Protein AF-A0A9X2RJM1-F1 (afdb_monomer_lite)

Sequence (315 aa):
MADRSLRALGLDGAPAELPLTYPGRPVGEPALLTGGELLPLRPQAGPPGEWRVVTGMGGAEPVLDVFLDRMSAARVRSRHPVLAVGSNASPAQLHHKLTRSGPGATVPMAPVEVHGIGVGCSAHIGRHGYVAAAPYADPAARRTLVAGWLDDAQLAVVDETEFNYRRVWVPGGDFPMTLPSGHRLGGAHLYVSLHGVLADPGGGGPRAGGGDQRGLLSALLAASQALRALLGPGPEDWVTRARADEAVRAEGRAVFRREGWVLPEGLPPGEGGSGGRTGDRPGDQPGDRTGDRAGDQAGDQPGDRPHQALPTPRS

Foldseek 3Di:
DDDFACVSVVQQDQCLVVVQCWLGDADPFWWKLFPRGTWHWADDQDDQQQIFTRPVPPDGTDRNQVVCVVVVHDGLVQFAKEWDLINVRRLNNLQVLDVVQPPGSTKTKGWKWKAQKAKFFFLFQDLQLFGTIFIFGDRHDIDTIMIITHHPVSVVSVVVRLVQWFKDWDACVSMWIATPSRDTDRTHIYTHGPLAAFADPPDRDGHHHRDRRQVVLQVVLVVDPQLCVLQHNGSVSSSVNSNVDPVSRVVSSVVSVVVVGHDHRHGDDHPPDCPDDPDDDDDDDDDDDDDDDDDDDDDDDDDDDDDDDDDDDDD

Secondary structure (DSSP, 8-state):
----BTTTTT----TTT-GGGTT-PPPSS-EEEETTEEEEEE--SS-GGGSEE---SSSPPPBHHHHHHHTTPPPGGGSEEEEESSGGGSHHHHHHHHHHHSS---EEEEEEEEEEEEEEEEEEE-TTSSEEEEEEEEEEEEEEEEEEEE-HHHHHHHHHH-TTEEEEEEETTTS-EE-TTSPBPSEEEEEEETT-EEBPTTTSSBPBPSS-HHHHHHHHHHH-HHHHHHH-SSHHHHHHHHHH-HHHHHHHHHHHHHTT-EE---PPPPTT-------------------------------------------

pLDDT: mean 86.28, std 20.25, range [29.45, 98.75]

Structure (mmCIF, N/CA/C/O backbone):
data_AF-A0A9X2RJM1-F1
#
_entry.id   AF-A0A9X2RJM1-F1
#
loop_
_atom_site.group_PDB
_atom_site.id
_atom_site.type_symbol
_atom_site.label_atom_id
_atom_site.label_alt_id
_atom_site.label_comp_id
_atom_site.label_asym_id
_atom_site.label_entity_id
_atom_site.label_seq_id
_atom_site.pdbx_PDB_ins_code
_atom_site.Cartn_x
_atom_site.Cartn_y
_atom_site.Cartn_z
_atom_site.occupancy
_atom_site.B_iso_or_equiv
_atom_site.auth_seq_id
_atom_site.auth_comp_id
_atom_site.auth_asym_id
_atom_site.auth_atom_id
_atom_site.pdbx_PDB_model_num
ATOM 1 N N . MET A 1 1 ? 21.800 14.398 -17.904 1.00 63.31 1 MET A N 1
ATOM 2 C CA . MET A 1 1 ? 20.721 13.397 -17.743 1.00 63.31 1 MET A CA 1
ATOM 3 C C . MET A 1 1 ? 19.785 13.898 -16.659 1.00 63.31 1 MET A C 1
ATOM 5 O O . MET A 1 1 ? 20.267 14.580 -15.765 1.00 63.31 1 MET A O 1
ATOM 9 N N . ALA A 1 2 ? 18.477 13.656 -16.770 1.00 81.12 2 ALA A N 1
ATOM 10 C CA . ALA A 1 2 ? 17.544 14.039 -15.709 1.00 81.12 2 ALA A CA 1
ATOM 11 C C . ALA A 1 2 ? 17.870 13.240 -14.437 1.00 81.12 2 ALA A C 1
ATOM 13 O O . ALA A 1 2 ? 18.051 12.029 -14.535 1.00 81.12 2 ALA A O 1
ATOM 14 N N . ASP A 1 3 ? 17.961 13.909 -13.288 1.00 89.19 3 ASP A N 1
ATOM 15 C CA . ASP A 1 3 ? 18.139 13.259 -11.985 1.00 89.19 3 ASP A CA 1
ATOM 16 C C . ASP A 1 3 ? 16.911 12.383 -11.687 1.00 89.19 3 ASP A C 1
ATOM 18 O O . ASP A 1 3 ? 15.770 12.847 -11.764 1.00 89.19 3 ASP A O 1
ATOM 22 N N . ARG A 1 4 ? 17.145 11.091 -11.434 1.00 92.81 4 ARG A N 1
ATOM 23 C CA . ARG A 1 4 ? 16.102 10.082 -11.189 1.00 92.81 4 ARG A CA 1
ATOM 24 C C . ARG A 1 4 ? 16.043 9.633 -9.734 1.00 92.81 4 ARG A C 1
ATOM 26 O O . ARG A 1 4 ? 15.288 8.711 -9.426 1.00 92.81 4 ARG A O 1
ATOM 33 N N . SER A 1 5 ? 16.795 10.270 -8.843 1.00 94.81 5 SER A N 1
ATOM 34 C CA . SER A 1 5 ? 16.730 9.981 -7.414 1.00 94.81 5 SER A CA 1
ATOM 35 C C . SER A 1 5 ? 15.327 10.241 -6.859 1.00 94.81 5 SER A C 1
ATOM 37 O O . SER A 1 5 ? 14.630 11.171 -7.275 1.00 94.81 5 SER A O 1
ATOM 39 N N . LEU A 1 6 ? 14.906 9.446 -5.869 1.00 93.94 6 LEU A N 1
ATOM 40 C CA . LEU A 1 6 ? 13.618 9.656 -5.194 1.00 93.94 6 LEU A CA 1
ATOM 41 C C . LEU A 1 6 ? 13.493 11.079 -4.634 1.00 93.94 6 LEU A C 1
ATOM 43 O O . LEU A 1 6 ? 12.418 11.667 -4.703 1.00 93.94 6 LEU A O 1
ATOM 47 N N . ARG A 1 7 ? 14.600 11.659 -4.154 1.00 93.25 7 ARG A N 1
ATOM 48 C CA . ARG A 1 7 ? 14.654 13.047 -3.677 1.00 93.25 7 ARG A CA 1
ATOM 49 C C . ARG A 1 7 ? 14.334 14.045 -4.787 1.00 93.25 7 ARG A C 1
ATOM 51 O O . ARG A 1 7 ? 13.467 14.892 -4.594 1.00 93.25 7 ARG A O 1
ATOM 58 N N . ALA A 1 8 ? 14.996 13.951 -5.940 1.00 93.38 8 ALA A N 1
ATOM 59 C CA . ALA A 1 8 ? 14.760 14.868 -7.058 1.00 93.38 8 ALA A CA 1
ATOM 60 C C . ALA A 1 8 ? 13.326 14.780 -7.601 1.00 93.38 8 ALA A C 1
ATOM 62 O O . ALA A 1 8 ? 12.778 15.768 -8.085 1.00 93.38 8 ALA A O 1
ATOM 63 N N . LEU A 1 9 ? 12.698 13.610 -7.470 1.00 92.06 9 LEU A N 1
ATOM 64 C CA . LEU A 1 9 ? 11.310 13.370 -7.861 1.00 92.06 9 LEU A CA 1
ATOM 65 C C . LEU A 1 9 ? 10.286 13.758 -6.775 1.00 92.06 9 LEU A C 1
ATOM 67 O O . LEU A 1 9 ? 9.081 13.661 -7.012 1.00 92.06 9 LEU A O 1
ATOM 71 N N . GLY A 1 10 ? 10.726 14.190 -5.585 1.00 91.31 10 GLY A N 1
ATOM 72 C CA . GLY A 1 10 ? 9.840 14.497 -4.455 1.00 91.31 10 GLY A CA 1
ATOM 73 C C . GLY A 1 10 ? 9.091 13.267 -3.925 1.00 91.31 10 GLY A C 1
ATOM 74 O O . GLY A 1 10 ? 7.918 13.360 -3.546 1.00 91.31 10 GLY A O 1
ATOM 75 N N . LEU A 1 11 ? 9.754 12.110 -3.965 1.00 90.25 11 LEU A N 1
ATOM 76 C CA . LEU A 1 11 ? 9.268 10.787 -3.572 1.00 90.25 11 LEU A CA 1
ATOM 77 C C . LEU A 1 11 ? 10.108 10.172 -2.440 1.00 90.25 11 LEU A C 1
ATOM 79 O O . LEU A 1 11 ? 10.038 8.966 -2.250 1.00 90.25 11 LEU A O 1
ATOM 83 N N . ASP A 1 12 ? 10.911 10.953 -1.709 1.00 86.94 12 ASP A N 1
ATOM 84 C CA . ASP A 1 12 ? 11.823 10.481 -0.651 1.00 86.94 12 ASP A CA 1
ATOM 85 C C . ASP A 1 12 ? 11.180 10.362 0.744 1.00 86.94 12 ASP A C 1
ATOM 87 O O . ASP A 1 12 ? 11.767 9.771 1.646 1.00 86.94 12 ASP A O 1
ATOM 91 N N . GLY A 1 13 ? 9.959 10.869 0.935 1.00 85.94 13 GLY A N 1
ATOM 92 C CA . GLY A 1 13 ? 9.262 10.810 2.223 1.00 85.94 13 GLY A CA 1
ATOM 93 C C . GLY A 1 13 ? 8.653 9.438 2.528 1.00 85.94 13 GLY A C 1
ATOM 94 O O . GLY A 1 13 ? 7.566 9.123 2.039 1.00 85.94 13 GLY A O 1
ATOM 95 N N . ALA A 1 14 ? 9.296 8.646 3.391 1.00 85.38 14 ALA A N 1
ATOM 96 C CA . ALA A 1 14 ? 8.747 7.378 3.870 1.00 85.38 14 ALA A CA 1
ATOM 97 C C . ALA A 1 14 ? 7.693 7.597 4.985 1.00 85.38 14 ALA A C 1
ATOM 99 O O . ALA A 1 14 ? 7.993 8.232 6.000 1.00 85.38 14 ALA A O 1
ATOM 100 N N . PRO A 1 15 ? 6.481 7.015 4.892 1.00 84.38 15 PRO A N 1
ATOM 101 C CA . PRO A 1 15 ? 5.467 7.080 5.958 1.00 84.38 15 PRO A CA 1
ATOM 102 C C . PRO A 1 15 ? 5.934 6.542 7.319 1.00 84.38 15 PRO A C 1
ATOM 104 O O . PRO A 1 15 ? 5.446 6.957 8.372 1.00 84.38 15 PRO A O 1
ATOM 107 N N . ALA A 1 16 ? 6.894 5.613 7.317 1.00 84.81 16 ALA A N 1
ATOM 108 C CA . ALA A 1 16 ? 7.556 5.138 8.531 1.00 84.81 16 ALA A CA 1
ATOM 109 C C . ALA A 1 16 ? 8.327 6.245 9.280 1.00 84.81 16 ALA A C 1
ATOM 111 O O . ALA A 1 16 ? 8.540 6.136 10.486 1.00 84.81 16 ALA A O 1
ATOM 112 N N . GLU A 1 17 ? 8.705 7.329 8.607 1.00 85.62 17 GLU A N 1
ATOM 113 C CA . GLU A 1 17 ? 9.397 8.488 9.183 1.00 85.62 17 GLU A CA 1
ATOM 114 C C . GLU A 1 17 ? 8.435 9.663 9.386 1.00 85.62 17 GLU A C 1
ATOM 116 O O . GLU A 1 17 ? 8.507 10.345 10.407 1.00 85.62 17 GLU A O 1
ATOM 121 N N . LEU A 1 18 ? 7.464 9.821 8.478 1.00 87.88 18 LEU A N 1
ATOM 122 C CA . LEU A 1 18 ? 6.461 10.887 8.474 1.00 87.88 18 LEU A CA 1
ATOM 123 C C . LEU A 1 18 ? 5.030 10.301 8.533 1.00 87.88 18 LEU A C 1
ATOM 125 O O . LEU A 1 18 ? 4.342 10.244 7.521 1.00 87.88 18 LEU A O 1
ATOM 129 N N . PRO A 1 19 ? 4.518 9.868 9.700 1.00 90.62 19 PRO A N 1
ATOM 130 C CA . PRO A 1 19 ? 3.260 9.112 9.785 1.00 90.62 19 PRO A CA 1
ATOM 131 C C . PRO A 1 19 ? 2.036 9.795 9.191 1.00 90.62 19 PRO A C 1
ATOM 133 O O . PRO A 1 19 ? 1.152 9.132 8.661 1.00 90.62 19 PRO A O 1
ATOM 136 N N . LEU A 1 20 ? 1.977 11.120 9.296 1.00 93.62 20 LEU A N 1
ATOM 137 C CA . LEU A 1 20 ? 0.848 11.912 8.816 1.00 93.62 20 LEU A CA 1
ATOM 138 C C . LEU A 1 20 ? 0.864 12.099 7.295 1.00 93.62 20 LEU A C 1
ATOM 140 O O . LEU A 1 20 ? -0.095 12.635 6.754 1.00 93.62 20 LEU A O 1
ATOM 144 N N . THR A 1 21 ? 1.917 11.644 6.606 1.00 90.38 21 THR A N 1
ATOM 145 C CA . THR A 1 21 ? 1.949 11.552 5.141 1.00 90.38 21 THR A CA 1
ATOM 146 C C . THR A 1 21 ? 1.547 10.170 4.632 1.00 90.38 21 THR A C 1
ATOM 148 O O . THR A 1 21 ? 1.556 9.967 3.420 1.00 90.38 21 THR A O 1
ATOM 151 N N . TYR A 1 22 ? 1.190 9.222 5.514 1.00 93.12 22 TYR A N 1
ATOM 152 C CA . TYR A 1 22 ? 0.653 7.919 5.114 1.00 93.12 22 TYR A CA 1
ATOM 153 C C . TYR A 1 22 ? -0.517 8.087 4.120 1.00 93.12 22 TYR A C 1
ATOM 155 O O . TYR A 1 22 ? -1.347 8.967 4.339 1.00 93.12 22 TYR A O 1
ATOM 163 N N . PRO A 1 23 ? -0.609 7.262 3.053 1.00 92.62 23 PRO A N 1
ATOM 164 C CA . PRO A 1 23 ? 0.239 6.106 2.716 1.00 92.62 23 PRO A CA 1
ATOM 165 C C . PRO A 1 23 ? 1.563 6.453 2.016 1.00 92.62 23 PRO A C 1
ATOM 167 O O . PRO A 1 23 ? 2.309 5.553 1.647 1.00 92.62 23 PRO A O 1
ATOM 170 N N . GLY A 1 24 ? 1.901 7.728 1.856 1.00 91.25 24 GLY A N 1
ATOM 171 C CA . GLY A 1 24 ? 3.014 8.180 1.024 1.00 91.25 24 GLY A CA 1
ATOM 172 C C . GLY A 1 24 ? 2.599 8.294 -0.440 1.00 91.25 24 GLY A C 1
ATOM 173 O O . GLY A 1 24 ? 1.495 7.914 -0.829 1.00 91.25 24 GLY A O 1
ATOM 174 N N . ARG A 1 25 ? 3.482 8.852 -1.272 1.00 92.94 25 ARG A N 1
ATOM 175 C CA . ARG A 1 25 ? 3.200 9.020 -2.703 1.00 92.94 25 ARG A CA 1
ATOM 176 C C . ARG A 1 25 ? 3.409 7.692 -3.437 1.00 92.94 25 ARG A C 1
ATOM 178 O O . ARG A 1 25 ? 4.526 7.171 -3.356 1.00 92.94 25 ARG A O 1
ATOM 185 N N . PRO A 1 26 ? 2.387 7.143 -4.121 1.00 94.88 26 PRO A N 1
ATOM 186 C CA . PRO A 1 26 ? 2.543 5.944 -4.932 1.00 94.88 26 PRO A CA 1
ATOM 187 C C . PRO A 1 26 ? 3.292 6.248 -6.235 1.00 94.88 26 PRO A C 1
ATOM 189 O O . PRO A 1 26 ? 3.390 7.408 -6.646 1.00 94.88 26 PRO A O 1
ATOM 192 N N . VAL A 1 27 ? 3.781 5.212 -6.924 1.00 96.25 27 VAL A N 1
ATOM 193 C CA . VAL A 1 27 ? 4.144 5.371 -8.343 1.00 96.25 27 VAL A CA 1
ATOM 194 C C . VAL A 1 27 ? 2.875 5.625 -9.164 1.00 96.25 27 VAL A C 1
ATOM 196 O O . VAL A 1 27 ? 1.888 4.907 -9.021 1.00 96.25 27 VAL A O 1
ATOM 199 N N . GLY A 1 28 ? 2.886 6.669 -9.996 1.00 95.81 28 GLY A N 1
ATOM 200 C CA . GLY A 1 28 ? 1.769 6.990 -10.899 1.00 95.81 28 GLY A CA 1
ATOM 201 C C . GLY A 1 28 ? 1.892 6.341 -12.278 1.00 95.81 28 GLY A C 1
ATOM 202 O O . GLY A 1 28 ? 0.908 6.214 -12.989 1.00 95.81 28 GLY A O 1
ATOM 203 N N . GLU A 1 29 ? 3.099 5.906 -12.630 1.00 97.38 29 GLU A N 1
ATOM 204 C CA . GLU A 1 29 ? 3.443 5.308 -13.915 1.00 97.38 29 GLU A CA 1
ATOM 205 C C . GLU A 1 29 ? 4.313 4.067 -13.677 1.00 97.38 29 GLU A C 1
ATOM 207 O O . GLU A 1 29 ? 4.965 3.970 -12.628 1.00 97.38 29 GLU A O 1
ATOM 212 N N . PRO A 1 30 ? 4.364 3.123 -14.631 1.00 98.56 30 PRO A N 1
ATOM 213 C CA . PRO A 1 30 ? 5.297 2.007 -14.590 1.00 98.56 30 PRO A CA 1
ATOM 214 C C . PRO A 1 30 ? 6.738 2.467 -14.369 1.00 98.56 30 PRO A C 1
ATOM 216 O O . PRO A 1 30 ? 7.258 3.324 -15.088 1.00 98.56 30 PRO A O 1
ATOM 219 N N . ALA A 1 31 ? 7.404 1.878 -13.382 1.00 98.19 31 ALA A N 1
ATOM 220 C CA . ALA A 1 31 ? 8.749 2.266 -13.001 1.00 98.19 31 ALA A CA 1
ATOM 221 C C . ALA A 1 31 ? 9.530 1.121 -12.350 1.00 98.19 31 ALA A C 1
ATOM 223 O O . ALA A 1 31 ? 8.967 0.193 -11.781 1.00 98.19 31 ALA A O 1
ATOM 224 N N . LEU A 1 32 ? 10.852 1.203 -12.416 1.00 98.25 32 LEU A N 1
ATOM 225 C CA . LEU A 1 32 ? 11.782 0.351 -11.695 1.00 98.25 32 LEU A CA 1
ATOM 226 C C . LEU A 1 32 ? 12.398 1.174 -10.566 1.00 98.25 32 LEU A C 1
ATOM 228 O O . LEU A 1 32 ? 13.170 2.099 -10.824 1.00 98.25 32 LEU A O 1
ATOM 232 N N . LEU A 1 33 ? 12.068 0.827 -9.323 1.00 97.75 33 LEU A N 1
ATOM 233 C CA . LEU A 1 33 ? 12.836 1.264 -8.163 1.00 97.75 33 LEU A CA 1
ATOM 234 C C . LEU A 1 33 ? 14.172 0.520 -8.198 1.00 97.75 33 LEU A C 1
ATOM 236 O O . LEU A 1 33 ? 14.164 -0.705 -8.277 1.00 97.75 33 LEU A O 1
ATOM 240 N N . THR A 1 34 ? 15.297 1.230 -8.180 1.00 94.44 34 THR A N 1
ATOM 241 C CA . THR A 1 34 ? 16.645 0.640 -8.113 1.00 94.44 34 THR A CA 1
ATOM 242 C C . THR A 1 34 ? 17.600 1.606 -7.425 1.00 94.44 34 THR A C 1
ATOM 244 O O . THR A 1 34 ? 17.640 2.779 -7.772 1.00 94.44 34 THR A O 1
ATOM 247 N N . GLY A 1 35 ? 18.332 1.161 -6.401 1.00 85.50 35 GLY A N 1
ATOM 248 C CA . GLY A 1 35 ? 19.390 1.973 -5.775 1.00 85.50 35 GLY A CA 1
ATOM 249 C C . GLY A 1 35 ? 18.962 3.338 -5.199 1.00 85.50 35 GLY A C 1
ATOM 250 O O . GLY A 1 35 ? 19.813 4.198 -5.010 1.00 85.50 35 GLY A O 1
ATOM 251 N N . GLY A 1 36 ? 17.671 3.558 -4.919 1.00 90.69 36 GLY A N 1
ATOM 252 C CA . GLY A 1 36 ? 17.148 4.869 -4.486 1.00 90.69 36 GLY A CA 1
ATOM 253 C C . GLY A 1 36 ? 16.783 5.814 -5.638 1.00 90.69 36 GLY A C 1
ATOM 254 O O . GLY A 1 36 ? 16.462 6.982 -5.412 1.00 90.69 36 GLY A O 1
ATOM 255 N N . GLU A 1 37 ? 16.792 5.302 -6.864 1.00 94.94 37 GLU A N 1
ATOM 256 C CA . GLU A 1 37 ? 16.300 5.949 -8.073 1.00 94.94 37 GLU A CA 1
ATOM 257 C C . GLU A 1 37 ? 15.016 5.280 -8.570 1.00 94.94 37 GLU A C 1
ATOM 259 O O . GLU A 1 37 ? 14.726 4.120 -8.259 1.00 94.94 37 GLU A O 1
ATOM 264 N N . LEU A 1 38 ? 14.250 6.020 -9.369 1.00 96.56 38 LEU A N 1
ATOM 265 C CA . LEU A 1 38 ? 13.046 5.533 -10.026 1.00 96.56 38 LEU A CA 1
ATOM 266 C C . LEU A 1 38 ? 13.178 5.718 -11.543 1.00 96.56 38 LEU A C 1
ATOM 268 O O . LEU A 1 38 ? 13.026 6.821 -12.077 1.00 96.56 38 LEU A O 1
ATOM 272 N N . LEU A 1 39 ? 13.478 4.625 -12.242 1.00 96.75 39 LEU A N 1
ATOM 273 C CA . LEU A 1 39 ? 13.625 4.614 -13.697 1.00 96.75 39 LEU A CA 1
ATOM 274 C C . LEU A 1 39 ? 12.265 4.337 -14.353 1.00 96.75 39 LEU A C 1
ATOM 276 O O . LEU A 1 39 ? 11.640 3.336 -14.007 1.00 96.75 39 LEU A O 1
ATOM 280 N N . PRO A 1 40 ? 11.788 5.155 -15.308 1.00 97.25 40 PRO A N 1
ATOM 281 C CA . PRO A 1 40 ? 10.528 4.869 -15.986 1.00 97.25 40 PRO A CA 1
ATOM 282 C C . PRO A 1 40 ? 10.596 3.553 -16.766 1.00 97.25 40 PRO A C 1
ATOM 284 O O . PRO A 1 40 ? 11.604 3.244 -17.409 1.00 97.25 40 PRO A O 1
ATOM 287 N N . LEU A 1 41 ? 9.499 2.803 -16.748 1.00 98.12 41 LEU A N 1
ATOM 288 C CA . LEU A 1 41 ? 9.285 1.653 -17.615 1.00 98.12 41 LEU A CA 1
ATOM 289 C C . LEU A 1 41 ? 8.295 2.048 -18.706 1.00 98.12 41 LEU A C 1
ATOM 291 O O . LEU A 1 41 ? 7.257 2.637 -18.425 1.00 98.12 41 LEU A O 1
ATOM 295 N N . ARG A 1 42 ? 8.591 1.712 -19.961 1.00 97.31 42 ARG A N 1
ATOM 296 C CA . ARG A 1 42 ? 7.634 1.855 -21.060 1.00 97.31 42 ARG A CA 1
ATOM 297 C C . ARG A 1 42 ? 6.968 0.503 -21.310 1.00 97.31 42 ARG A C 1
ATOM 299 O O . ARG A 1 42 ? 7.663 -0.415 -21.766 1.00 97.31 42 ARG A O 1
ATOM 306 N N . PRO A 1 43 ? 5.655 0.368 -21.043 1.00 97.06 43 PRO A N 1
ATOM 307 C CA . PRO A 1 43 ? 4.925 -0.856 -21.323 1.00 97.06 43 PRO A CA 1
ATOM 308 C C . PRO A 1 43 ? 5.068 -1.289 -22.778 1.00 97.06 43 PRO A C 1
ATOM 310 O O . PRO A 1 43 ? 5.115 -0.465 -23.691 1.00 97.06 43 PRO A O 1
ATOM 313 N N . GLN A 1 44 ? 5.139 -2.597 -22.977 1.00 95.06 44 GLN A N 1
ATOM 314 C CA . GLN A 1 44 ? 5.039 -3.274 -24.267 1.00 95.06 44 GLN A CA 1
ATOM 315 C C . GLN A 1 44 ? 3.934 -4.323 -24.154 1.00 95.06 44 GLN A C 1
ATOM 317 O O . GLN A 1 44 ? 3.566 -4.695 -23.037 1.00 95.06 44 GLN A O 1
ATOM 322 N N . ALA A 1 45 ? 3.399 -4.789 -25.283 1.00 92.62 45 ALA A N 1
ATOM 323 C CA . ALA A 1 45 ? 2.451 -5.898 -25.270 1.00 92.62 45 ALA A CA 1
ATOM 324 C C . ALA A 1 45 ? 3.080 -7.086 -24.522 1.00 92.62 45 ALA A C 1
ATOM 326 O O . ALA A 1 45 ? 4.175 -7.504 -24.879 1.00 92.62 45 ALA A O 1
ATOM 327 N N . GLY A 1 46 ? 2.414 -7.577 -23.473 1.00 93.06 46 GLY A N 1
ATOM 328 C CA . GLY A 1 46 ? 2.938 -8.653 -22.627 1.00 93.06 46 GLY A CA 1
ATOM 329 C C . GLY A 1 46 ? 3.264 -8.248 -21.178 1.00 93.06 46 GLY A C 1
ATOM 330 O O . GLY A 1 46 ? 2.852 -7.170 -20.712 1.00 93.06 46 GLY A O 1
ATOM 331 N N . PRO A 1 47 ? 3.938 -9.151 -20.437 1.00 96.00 47 PRO A N 1
ATOM 332 C CA . PRO A 1 47 ? 4.256 -8.991 -19.020 1.00 96.00 47 PRO A CA 1
ATOM 333 C C . PRO A 1 47 ? 5.386 -7.971 -18.780 1.00 96.00 47 PRO A C 1
ATOM 335 O O . PRO A 1 47 ? 6.134 -7.642 -19.703 1.00 96.00 47 PRO A O 1
ATOM 338 N N . PRO A 1 48 ? 5.585 -7.503 -17.529 1.00 97.62 48 PRO A N 1
ATOM 339 C CA . PRO A 1 48 ? 6.551 -6.441 -17.238 1.00 97.62 48 PRO A CA 1
ATOM 340 C C . PRO A 1 48 ? 7.996 -6.759 -17.622 1.00 97.62 48 PRO A C 1
ATOM 342 O O . PRO A 1 48 ? 8.741 -5.849 -17.971 1.00 97.62 48 PRO A O 1
ATOM 345 N N . GLY A 1 49 ? 8.397 -8.035 -17.610 1.00 97.81 49 GLY A N 1
ATOM 346 C CA . GLY A 1 49 ? 9.752 -8.451 -17.997 1.00 97.81 49 GLY A CA 1
ATOM 347 C C . GLY A 1 49 ? 10.130 -8.071 -19.434 1.00 97.81 49 GLY A C 1
ATOM 348 O O . GLY A 1 49 ? 11.314 -7.915 -19.726 1.00 97.81 49 GLY A O 1
ATOM 349 N N . GLU A 1 50 ? 9.140 -7.861 -20.307 1.00 97.62 50 GLU A N 1
ATOM 350 C CA . GLU A 1 50 ? 9.310 -7.487 -21.718 1.00 97.62 50 GLU A CA 1
ATOM 351 C C . GLU A 1 50 ? 9.275 -5.966 -21.955 1.00 97.62 50 GLU A C 1
ATOM 353 O O . GLU A 1 50 ? 9.522 -5.488 -23.066 1.00 97.62 50 GLU A O 1
ATOM 358 N N . TRP A 1 51 ? 8.984 -5.177 -20.918 1.00 98.25 51 TRP A N 1
ATOM 359 C CA . TRP A 1 51 ? 8.911 -3.719 -21.010 1.00 98.25 51 TRP A CA 1
ATOM 360 C C . TRP A 1 51 ? 10.294 -3.087 -21.176 1.00 98.25 51 TRP A C 1
ATOM 362 O O . TRP A 1 51 ? 11.323 -3.733 -20.981 1.00 98.25 51 TRP A O 1
ATOM 372 N N . ARG A 1 52 ? 10.335 -1.806 -21.553 1.00 97.88 52 ARG A N 1
ATOM 373 C CA . ARG A 1 52 ? 11.591 -1.078 -21.801 1.00 97.88 52 ARG A CA 1
ATOM 374 C C . ARG A 1 52 ? 11.974 -0.205 -20.618 1.00 97.88 52 ARG A C 1
ATOM 376 O O . ARG A 1 52 ? 11.136 0.536 -20.117 1.00 97.88 52 ARG A O 1
ATOM 383 N N . VAL A 1 53 ? 13.240 -0.249 -20.207 1.00 97.38 53 VAL A N 1
ATOM 384 C CA . VAL A 1 53 ? 13.781 0.642 -19.170 1.00 97.38 53 VAL A CA 1
ATOM 385 C C . VAL A 1 53 ? 14.259 1.938 -19.815 1.00 97.38 53 VAL A C 1
ATOM 387 O O . VAL A 1 53 ? 15.171 1.931 -20.644 1.00 97.38 53 VAL A O 1
ATOM 390 N N . VAL A 1 54 ? 13.671 3.065 -19.420 1.00 94.81 54 VAL A N 1
ATOM 391 C CA . VAL A 1 54 ? 14.029 4.391 -19.936 1.00 94.81 54 VAL A CA 1
ATOM 392 C C . VAL A 1 54 ? 15.262 4.908 -19.190 1.00 94.81 54 VAL A C 1
ATOM 394 O O . VAL A 1 54 ? 15.155 5.568 -18.159 1.00 94.81 54 VAL A O 1
ATOM 397 N N . THR A 1 55 ? 16.456 4.612 -19.710 1.00 88.19 55 THR A N 1
ATOM 398 C CA . THR A 1 55 ? 17.738 4.988 -19.075 1.00 88.19 55 THR A CA 1
ATOM 399 C C . THR A 1 55 ? 18.160 6.433 -19.349 1.00 88.19 55 THR A C 1
ATOM 401 O O . THR A 1 55 ? 19.012 6.972 -18.650 1.00 88.19 55 THR A O 1
ATOM 404 N N . GLY A 1 56 ? 17.607 7.071 -20.387 1.00 80.75 56 GLY A N 1
ATOM 405 C CA . GLY A 1 56 ? 18.004 8.420 -20.811 1.00 80.75 56 GLY A CA 1
ATOM 406 C C . GLY A 1 56 ? 19.424 8.518 -21.392 1.00 80.75 56 GLY A C 1
ATOM 407 O O . GLY A 1 56 ? 19.901 9.623 -21.643 1.00 80.75 56 GLY A O 1
ATOM 408 N N . MET A 1 57 ? 20.090 7.383 -21.628 1.00 73.50 57 MET A N 1
ATOM 409 C CA . MET A 1 57 ? 21.471 7.299 -22.111 1.00 73.50 57 MET A CA 1
ATOM 410 C C . MET A 1 57 ? 21.528 7.059 -23.626 1.00 73.50 57 MET A C 1
ATOM 412 O O . MET A 1 57 ? 21.997 6.011 -24.045 1.00 73.50 57 MET A O 1
ATOM 416 N N . GLY A 1 58 ? 21.007 7.986 -24.442 1.00 68.00 58 GLY A N 1
ATOM 417 C CA . GLY A 1 58 ? 21.312 8.147 -25.885 1.00 68.00 58 GLY A CA 1
ATOM 418 C C . GLY A 1 58 ? 21.282 6.922 -26.825 1.00 68.00 58 GLY A C 1
ATOM 419 O O . GLY A 1 58 ? 21.756 7.029 -27.952 1.00 68.00 58 GLY A O 1
ATOM 420 N N . GLY A 1 59 ? 20.758 5.776 -26.395 1.00 78.00 59 GLY A N 1
ATOM 421 C CA . GLY A 1 59 ? 20.825 4.488 -27.082 1.00 78.00 59 GLY A CA 1
ATOM 422 C C . GLY A 1 59 ? 19.557 3.665 -26.866 1.00 78.00 59 GLY A C 1
ATOM 423 O O . GLY A 1 59 ? 18.591 4.135 -26.266 1.00 78.00 59 GLY A O 1
ATOM 424 N N . ALA A 1 60 ? 19.547 2.432 -27.378 1.00 86.69 60 ALA A N 1
ATOM 425 C CA . ALA A 1 60 ? 18.371 1.573 -27.302 1.00 86.69 60 ALA A CA 1
ATOM 426 C C . ALA A 1 60 ? 18.017 1.234 -25.844 1.00 86.69 60 ALA A C 1
ATOM 428 O O . ALA A 1 60 ? 18.839 0.695 -25.099 1.00 86.69 60 ALA A O 1
ATOM 429 N N . GLU A 1 61 ? 16.773 1.517 -25.459 1.00 92.75 61 GLU A N 1
ATOM 430 C CA . GLU A 1 61 ? 16.244 1.170 -24.142 1.00 92.75 61 GLU A CA 1
ATOM 431 C C . GLU A 1 61 ? 16.235 -0.364 -23.977 1.00 92.75 61 GLU A C 1
ATOM 433 O O . GLU A 1 61 ? 15.621 -1.083 -24.786 1.00 92.75 61 GLU A O 1
ATOM 438 N N . PRO A 1 62 ? 16.937 -0.909 -22.967 1.00 96.00 62 PRO A N 1
ATOM 439 C CA . PRO A 1 62 ? 16.998 -2.345 -22.766 1.00 96.00 62 PRO A CA 1
ATOM 440 C C . PRO A 1 62 ? 15.636 -2.885 -22.326 1.00 96.00 62 PRO A C 1
ATOM 442 O O . PRO A 1 62 ? 14.852 -2.199 -21.670 1.00 96.00 62 PRO A O 1
ATOM 445 N N . VAL A 1 63 ? 15.374 -4.141 -22.681 1.00 97.44 63 VAL A N 1
ATOM 446 C CA . VAL A 1 63 ? 14.269 -4.915 -22.103 1.00 97.44 63 VAL A CA 1
ATOM 447 C C . VAL A 1 63 ? 14.520 -5.084 -20.601 1.00 97.44 63 VAL A C 1
ATOM 449 O O . VAL A 1 63 ? 15.669 -5.287 -20.203 1.00 97.44 63 VAL A O 1
ATOM 452 N N . LEU A 1 64 ? 13.475 -5.012 -19.775 1.00 98.31 64 LEU A N 1
ATOM 453 C CA . LEU A 1 64 ? 13.587 -5.046 -18.318 1.00 98.31 64 LEU A CA 1
ATOM 454 C C . LEU A 1 64 ? 14.325 -6.292 -17.825 1.00 98.31 64 LEU A C 1
ATOM 456 O O . LEU A 1 64 ? 15.274 -6.148 -17.064 1.00 98.31 64 LEU A O 1
ATOM 460 N N . ASP A 1 65 ? 13.980 -7.489 -18.298 1.00 98.31 65 ASP A N 1
ATOM 461 C CA . ASP A 1 65 ? 14.681 -8.712 -17.881 1.00 98.31 65 ASP A CA 1
ATOM 462 C C . ASP A 1 65 ? 16.173 -8.701 -18.270 1.00 98.31 65 ASP A C 1
ATOM 464 O O . ASP A 1 65 ? 17.012 -9.153 -17.497 1.00 98.31 65 ASP A O 1
ATOM 468 N N . VAL A 1 66 ? 16.533 -8.109 -19.417 1.00 97.56 66 VAL A N 1
ATOM 469 C CA . VAL A 1 66 ? 17.943 -7.936 -19.823 1.00 97.56 66 VAL A CA 1
ATOM 470 C C . VAL A 1 66 ? 18.655 -6.922 -18.924 1.00 97.56 66 VAL A C 1
ATOM 472 O O . VAL A 1 66 ? 19.839 -7.070 -18.628 1.00 97.56 66 VAL A O 1
ATOM 475 N N . PHE A 1 67 ? 17.954 -5.872 -18.499 1.00 96.88 67 PHE A N 1
ATOM 476 C CA . PHE A 1 67 ? 18.486 -4.889 -17.560 1.00 96.88 67 PHE A CA 1
ATOM 477 C C . PHE A 1 67 ? 18.686 -5.499 -16.164 1.00 96.88 67 PHE A C 1
ATOM 479 O O . PHE A 1 67 ? 19.737 -5.294 -15.563 1.00 96.88 67 PHE A O 1
ATOM 486 N N . LEU A 1 68 ? 17.728 -6.297 -15.682 1.00 97.31 68 LEU A N 1
ATOM 487 C CA . LEU A 1 68 ? 17.813 -7.019 -14.409 1.00 97.31 68 LEU A CA 1
ATOM 488 C C . LEU A 1 68 ? 18.976 -8.020 -14.405 1.00 97.31 68 LEU A C 1
ATOM 490 O O . LEU A 1 68 ? 19.751 -8.018 -13.452 1.00 97.31 68 LEU A O 1
ATOM 494 N N . ASP A 1 69 ? 19.174 -8.778 -15.490 1.00 97.31 69 ASP A N 1
ATOM 495 C CA . ASP A 1 69 ? 20.314 -9.698 -15.628 1.00 97.31 69 ASP A CA 1
ATOM 496 C C . ASP A 1 69 ? 21.663 -8.976 -15.478 1.00 97.31 69 ASP A C 1
ATOM 498 O O . ASP A 1 69 ? 22.560 -9.460 -14.792 1.00 97.31 69 ASP A O 1
ATOM 502 N N . ARG A 1 70 ? 21.811 -7.791 -16.087 1.00 95.25 70 ARG A N 1
ATOM 503 C CA . ARG A 1 70 ? 23.041 -6.979 -15.990 1.00 95.25 70 ARG A CA 1
ATOM 504 C C . ARG A 1 70 ? 23.299 -6.452 -14.581 1.00 95.25 70 ARG A C 1
ATOM 506 O O . ARG A 1 70 ? 24.447 -6.183 -14.243 1.00 95.25 70 ARG A O 1
ATOM 513 N N . MET A 1 71 ? 22.246 -6.287 -13.786 1.00 93.62 71 MET A N 1
ATOM 514 C CA . MET A 1 71 ? 22.334 -5.918 -12.372 1.00 93.62 71 MET A CA 1
ATOM 515 C C . MET A 1 71 ? 22.454 -7.138 -11.449 1.00 93.62 71 MET A C 1
ATOM 517 O O . MET A 1 71 ? 22.429 -6.968 -10.232 1.00 93.62 71 MET A O 1
ATOM 521 N N . SER A 1 72 ? 22.535 -8.356 -11.998 1.00 94.62 72 SER A N 1
ATOM 522 C CA . SER A 1 72 ? 22.473 -9.608 -11.234 1.00 94.62 72 SER A CA 1
ATOM 523 C C . SER A 1 72 ? 21.225 -9.706 -10.343 1.00 94.62 72 SER A C 1
ATOM 525 O O . SER A 1 72 ? 21.264 -10.296 -9.265 1.00 94.62 72 SER A O 1
ATOM 527 N N . ALA A 1 73 ? 20.111 -9.113 -10.781 1.00 95.50 73 ALA A N 1
ATOM 528 C CA . ALA A 1 73 ? 18.831 -9.139 -10.086 1.00 95.50 73 ALA A CA 1
ATOM 529 C C . ALA A 1 73 ? 17.905 -10.202 -10.694 1.00 95.50 73 ALA A C 1
ATOM 531 O O . ALA A 1 73 ? 17.933 -10.455 -11.898 1.00 95.50 73 ALA A O 1
ATOM 532 N N . ALA A 1 74 ? 17.029 -10.794 -9.874 1.00 96.94 74 ALA A N 1
ATOM 533 C CA . ALA A 1 74 ? 16.041 -11.755 -10.361 1.00 96.94 74 ALA A CA 1
ATOM 534 C C . ALA A 1 74 ? 15.139 -11.129 -11.441 1.00 96.94 74 ALA A C 1
ATOM 536 O O . ALA A 1 74 ? 14.662 -10.002 -11.277 1.00 96.94 74 ALA A O 1
ATOM 537 N N . ARG A 1 75 ? 14.878 -11.875 -12.519 1.00 98.00 75 ARG A N 1
ATOM 538 C CA . ARG A 1 75 ? 13.943 -11.499 -13.594 1.00 98.00 75 ARG A CA 1
ATOM 539 C C . ARG A 1 75 ? 12.497 -11.448 -13.102 1.00 98.00 75 ARG A C 1
ATOM 541 O O . ARG A 1 75 ? 12.158 -12.091 -12.111 1.00 98.00 75 ARG A O 1
ATOM 548 N N . VAL A 1 76 ? 11.615 -10.767 -13.836 1.00 97.94 76 VAL A N 1
ATOM 549 C CA . VAL A 1 76 ? 10.207 -10.573 -13.426 1.00 97.94 76 VAL A CA 1
ATOM 550 C C . VAL A 1 76 ? 9.461 -11.890 -13.211 1.00 97.94 76 VAL A C 1
ATOM 552 O O . VAL A 1 76 ? 8.710 -12.008 -12.250 1.00 97.94 76 VAL A O 1
ATOM 555 N N . ARG A 1 77 ? 9.694 -12.909 -14.048 1.00 96.50 77 ARG A N 1
ATOM 556 C CA . ARG A 1 77 ? 9.032 -14.225 -13.907 1.00 96.50 77 ARG A CA 1
ATOM 557 C C . ARG A 1 77 ? 9.410 -15.002 -12.640 1.00 96.50 77 ARG A C 1
ATOM 559 O O . ARG A 1 77 ? 8.746 -15.974 -12.312 1.00 96.50 77 ARG A O 1
ATOM 566 N N . SER A 1 78 ? 10.504 -14.617 -11.987 1.00 97.69 78 SER A N 1
ATOM 567 C CA . SER A 1 78 ? 11.002 -15.219 -10.745 1.00 97.69 78 SER A CA 1
ATOM 568 C C . SER A 1 78 ? 10.670 -14.346 -9.532 1.00 97.69 78 SER A C 1
ATOM 570 O O . SER A 1 78 ? 11.295 -14.477 -8.486 1.00 97.69 78 SER A O 1
ATOM 572 N N . ARG A 1 79 ? 9.732 -13.410 -9.701 1.00 98.44 79 ARG A N 1
ATOM 573 C CA . ARG A 1 79 ? 9.256 -12.485 -8.678 1.00 98.44 79 ARG A CA 1
ATOM 574 C C . ARG A 1 79 ? 7.763 -12.676 -8.471 1.00 98.44 79 ARG A C 1
ATOM 576 O O . ARG A 1 79 ? 7.030 -13.078 -9.375 1.00 98.44 79 ARG A O 1
ATOM 583 N N . HIS A 1 80 ? 7.315 -12.291 -7.293 1.00 98.38 80 HIS A N 1
ATOM 584 C CA . HIS A 1 80 ? 5.936 -12.373 -6.858 1.00 98.38 80 HIS A CA 1
ATOM 585 C C . HIS A 1 80 ? 5.250 -11.019 -7.050 1.00 98.38 80 HIS A C 1
ATOM 587 O O . HIS A 1 80 ? 5.734 -10.020 -6.507 1.00 98.38 80 HIS A O 1
ATOM 593 N N . PRO A 1 81 ? 4.143 -10.939 -7.809 1.00 98.50 81 PRO A N 1
ATOM 594 C CA . PRO A 1 81 ? 3.342 -9.724 -7.873 1.00 98.50 81 PRO A CA 1
ATOM 595 C C . PRO A 1 81 ? 2.644 -9.493 -6.530 1.00 98.50 81 PRO A C 1
ATOM 597 O O . PRO A 1 81 ? 1.961 -10.380 -6.023 1.00 98.50 81 PRO A O 1
ATOM 600 N N . VAL A 1 82 ? 2.783 -8.296 -5.967 1.00 98.69 82 VAL A N 1
ATOM 601 C CA . VAL A 1 82 ? 2.162 -7.889 -4.702 1.00 98.69 82 VAL A CA 1
ATOM 602 C C . VAL A 1 82 ? 1.381 -6.599 -4.914 1.00 98.69 82 VAL A C 1
ATOM 604 O O . VAL A 1 82 ? 1.970 -5.565 -5.227 1.00 98.69 82 VAL A O 1
ATOM 607 N N . LEU A 1 83 ? 0.062 -6.644 -4.725 1.00 98.50 83 LEU A N 1
ATOM 608 C CA . LEU A 1 83 ? -0.803 -5.469 -4.741 1.00 98.50 83 LEU A CA 1
ATOM 609 C C . LEU A 1 83 ? -0.683 -4.689 -3.431 1.00 98.50 83 LEU A C 1
ATOM 611 O O . LEU A 1 83 ? -0.803 -5.236 -2.333 1.00 98.50 83 LEU A O 1
ATOM 615 N N . ALA A 1 84 ? -0.509 -3.380 -3.558 1.00 97.75 84 ALA A N 1
ATOM 616 C CA . ALA A 1 84 ? -0.431 -2.453 -2.448 1.00 97.75 84 ALA A CA 1
ATOM 617 C C . ALA A 1 84 ? -1.666 -1.547 -2.402 1.00 97.75 84 ALA A C 1
ATOM 619 O O . ALA A 1 84 ? -1.937 -0.784 -3.327 1.00 97.75 84 ALA A O 1
ATOM 620 N N . VAL A 1 85 ? -2.374 -1.587 -1.271 1.00 96.19 85 VAL A N 1
ATOM 621 C CA . VAL A 1 85 ? -3.471 -0.654 -0.943 1.00 96.19 85 VAL A CA 1
ATOM 622 C C . VAL A 1 85 ? -3.035 0.484 -0.016 1.00 96.19 85 VAL A C 1
ATOM 624 O O . VAL A 1 85 ? -3.827 1.356 0.326 1.00 96.19 85 VAL A O 1
ATOM 627 N N . GLY A 1 86 ? -1.775 0.458 0.418 1.00 94.88 86 GLY A N 1
ATOM 628 C CA . GLY A 1 86 ? -1.195 1.382 1.383 1.00 94.88 86 GLY A CA 1
ATOM 629 C C . GLY A 1 86 ? 0.262 1.686 1.057 1.00 94.88 86 GLY A C 1
ATOM 630 O O . GLY A 1 86 ? 0.642 1.793 -0.106 1.00 94.88 86 GLY A O 1
ATOM 631 N N . SER A 1 87 ? 1.105 1.799 2.082 1.00 94.69 87 SER A N 1
ATOM 632 C CA . SER A 1 87 ? 2.446 2.370 1.932 1.00 94.69 87 SER A CA 1
ATOM 633 C C . SER A 1 87 ? 3.419 1.584 1.052 1.00 94.69 87 SER A C 1
ATOM 635 O O . SER A 1 87 ? 4.347 2.185 0.525 1.00 94.69 87 SER A O 1
ATOM 637 N N . ASN A 1 88 ? 3.183 0.296 0.788 1.00 95.81 88 ASN A N 1
ATOM 638 C CA . ASN A 1 88 ? 3.979 -0.473 -0.181 1.00 95.81 88 ASN A CA 1
ATOM 639 C C . ASN A 1 88 ? 3.810 0.018 -1.634 1.00 95.81 88 ASN A C 1
ATOM 641 O O . ASN A 1 88 ? 4.610 -0.340 -2.491 1.00 95.81 88 ASN A O 1
ATOM 645 N N . ALA A 1 89 ? 2.817 0.870 -1.918 1.00 96.50 89 ALA A N 1
ATOM 646 C CA . ALA A 1 89 ? 2.693 1.547 -3.207 1.00 96.50 89 ALA A CA 1
ATOM 647 C C . ALA A 1 89 ? 3.758 2.645 -3.385 1.00 96.50 89 ALA A C 1
ATOM 649 O O . ALA A 1 89 ? 4.042 3.055 -4.512 1.00 96.50 89 ALA A O 1
ATOM 650 N N . SER A 1 90 ? 4.338 3.129 -2.277 1.00 95.19 90 SER A N 1
ATOM 651 C CA . SER A 1 90 ? 5.340 4.187 -2.271 1.00 95.19 90 SER A CA 1
ATOM 652 C C . SER A 1 90 ? 6.754 3.631 -2.473 1.00 95.19 90 SER A C 1
ATOM 654 O O . SER A 1 90 ? 7.209 2.801 -1.676 1.00 95.19 90 SER A O 1
ATOM 656 N N . PRO A 1 91 ? 7.506 4.128 -3.473 1.00 95.94 91 PRO A N 1
ATOM 657 C CA . PRO A 1 91 ? 8.868 3.667 -3.710 1.00 95.94 91 PRO A CA 1
ATOM 658 C C . PRO A 1 91 ? 9.816 4.026 -2.554 1.00 95.94 91 PRO A C 1
ATOM 660 O O . PRO A 1 91 ? 10.672 3.213 -2.217 1.00 95.94 91 PRO A O 1
ATOM 663 N N . ALA A 1 92 ? 9.630 5.165 -1.868 1.00 93.50 92 ALA A N 1
ATOM 664 C CA . ALA A 1 92 ? 10.394 5.487 -0.655 1.00 93.50 92 ALA A CA 1
ATOM 665 C C . ALA A 1 92 ? 10.163 4.482 0.472 1.00 93.50 92 ALA A C 1
ATOM 667 O O . ALA A 1 92 ? 11.106 4.104 1.163 1.00 93.50 92 ALA A O 1
ATOM 668 N N . GLN A 1 93 ? 8.923 4.028 0.664 1.00 93.88 93 GLN A N 1
ATOM 669 C CA . GLN A 1 93 ? 8.627 3.066 1.720 1.00 93.88 93 GLN A CA 1
ATOM 670 C C . GLN A 1 93 ? 9.277 1.709 1.442 1.00 93.88 93 GLN A C 1
ATOM 672 O O . GLN A 1 93 ? 9.858 1.127 2.361 1.00 93.88 93 GLN A O 1
ATOM 677 N N . LEU A 1 94 ? 9.187 1.210 0.204 1.00 95.00 94 LEU A N 1
ATOM 678 C CA . LEU A 1 94 ? 9.864 -0.026 -0.191 1.00 95.00 94 LEU A CA 1
ATOM 679 C C . LEU A 1 94 ? 11.382 0.132 -0.095 1.00 95.00 94 LEU A C 1
ATOM 681 O O . LEU A 1 94 ? 12.043 -0.718 0.494 1.00 95.00 94 LEU A O 1
ATOM 685 N N . HIS A 1 95 ? 11.932 1.248 -0.575 1.00 94.81 95 HIS A N 1
ATOM 686 C CA . HIS A 1 95 ? 13.358 1.539 -0.456 1.00 94.81 95 HIS A CA 1
ATOM 687 C C . HIS A 1 95 ? 13.826 1.529 1.005 1.00 94.81 95 HIS A C 1
ATOM 689 O O . HIS A 1 95 ? 14.811 0.865 1.324 1.00 94.81 95 HIS A O 1
ATOM 695 N N . HIS A 1 96 ? 13.091 2.189 1.904 1.00 92.06 96 HIS A N 1
ATOM 696 C CA . HIS A 1 96 ? 13.388 2.219 3.336 1.00 92.06 96 HIS A CA 1
ATOM 697 C C . HIS A 1 96 ? 13.355 0.815 3.962 1.00 92.06 96 HIS A C 1
ATOM 699 O O . HIS A 1 96 ? 14.269 0.454 4.700 1.00 92.06 96 HIS A O 1
ATOM 705 N N . LYS A 1 97 ? 12.330 -0.000 3.660 1.00 92.19 97 LYS A N 1
ATOM 706 C CA . LYS A 1 97 ? 12.220 -1.378 4.181 1.00 92.19 97 LYS A CA 1
ATOM 707 C C . LYS A 1 97 ? 13.382 -2.252 3.692 1.00 92.19 97 LYS A C 1
ATOM 709 O O . LYS A 1 97 ? 14.045 -2.902 4.494 1.00 92.19 97 LYS A O 1
ATOM 714 N N . LEU A 1 98 ? 13.651 -2.238 2.386 1.00 94.00 98 LEU A N 1
ATOM 715 C CA . LEU A 1 98 ? 14.597 -3.156 1.749 1.00 94.00 98 LEU A CA 1
ATOM 716 C C . LEU A 1 98 ? 16.062 -2.790 2.008 1.00 94.00 98 LEU A C 1
ATOM 718 O O . LEU A 1 98 ? 16.886 -3.677 2.202 1.00 94.00 98 LEU A O 1
ATOM 722 N N . THR A 1 99 ? 16.414 -1.503 2.049 1.00 91.19 99 THR A N 1
ATOM 723 C CA . THR A 1 99 ? 17.805 -1.103 2.341 1.00 91.19 99 THR A CA 1
ATOM 724 C C . THR A 1 99 ? 18.179 -1.331 3.798 1.00 91.19 99 THR A C 1
ATOM 726 O O . THR A 1 99 ? 19.310 -1.715 4.083 1.00 91.19 99 THR A O 1
ATOM 729 N N . ARG A 1 100 ? 17.225 -1.176 4.721 1.00 87.75 100 ARG A N 1
ATOM 730 C CA . ARG A 1 100 ? 17.436 -1.447 6.146 1.00 87.75 100 ARG A CA 1
ATOM 731 C C . ARG A 1 100 ? 17.706 -2.928 6.440 1.00 87.75 100 ARG A C 1
ATOM 733 O O . ARG A 1 100 ? 18.448 -3.214 7.375 1.00 87.75 100 ARG A O 1
ATOM 740 N N . SER A 1 101 ? 17.114 -3.839 5.667 1.00 84.44 101 SER A N 1
ATOM 741 C CA . SER A 1 101 ? 17.227 -5.291 5.882 1.00 84.44 101 SER A CA 1
ATOM 742 C C . SER A 1 101 ? 18.200 -6.001 4.928 1.00 84.44 101 SER A C 1
ATOM 744 O O . SER A 1 101 ? 18.478 -7.179 5.123 1.00 84.44 101 SER A O 1
ATOM 746 N N . GLY A 1 102 ? 18.744 -5.309 3.919 1.00 80.44 102 GLY A N 1
ATOM 747 C CA . GLY A 1 102 ? 19.872 -5.790 3.110 1.00 80.44 102 GLY A CA 1
ATOM 748 C C . GLY A 1 102 ? 19.635 -6.280 1.666 1.00 80.44 102 GLY A C 1
ATOM 749 O O . GLY A 1 102 ? 20.590 -6.159 0.900 1.00 80.44 102 GLY A O 1
ATOM 750 N N . PRO A 1 103 ? 18.458 -6.767 1.201 1.00 77.81 103 PRO A N 1
ATOM 751 C CA . PRO A 1 103 ? 18.347 -7.385 -0.136 1.00 77.81 103 PRO A CA 1
ATOM 752 C C . PRO A 1 103 ? 18.458 -6.413 -1.328 1.00 77.81 103 PRO A C 1
ATOM 754 O O . PRO A 1 103 ? 18.412 -6.836 -2.479 1.00 77.81 103 PRO A O 1
ATOM 757 N N . GLY A 1 104 ? 18.617 -5.111 -1.080 1.00 84.62 104 GLY A N 1
ATOM 758 C CA . GLY A 1 104 ? 18.655 -4.092 -2.124 1.00 84.62 104 GLY A CA 1
ATOM 759 C C . GLY A 1 104 ? 17.261 -3.755 -2.664 1.00 84.62 104 GLY A C 1
ATOM 760 O O . GLY A 1 104 ? 16.356 -4.586 -2.756 1.00 84.62 104 GLY A O 1
ATOM 761 N N . ALA A 1 105 ? 17.066 -2.485 -3.013 1.00 90.44 105 ALA A N 1
ATOM 762 C CA . ALA A 1 105 ? 15.777 -1.959 -3.448 1.00 90.44 105 ALA A CA 1
ATOM 763 C C . ALA A 1 105 ? 15.652 -1.976 -4.978 1.00 90.44 105 ALA A C 1
ATOM 765 O O . ALA A 1 105 ? 15.591 -0.909 -5.579 1.00 90.44 105 ALA A O 1
ATOM 766 N N . THR A 1 106 ? 15.642 -3.166 -5.588 1.00 96.75 106 THR A N 1
ATOM 767 C CA . THR A 1 106 ? 15.401 -3.355 -7.032 1.00 96.75 106 THR A CA 1
ATOM 768 C C . THR A 1 106 ? 14.030 -3.987 -7.243 1.00 96.75 106 THR A C 1
ATOM 770 O O . THR A 1 106 ? 13.892 -5.201 -7.109 1.00 96.75 106 THR A O 1
ATOM 773 N N . VAL A 1 107 ? 13.011 -3.176 -7.528 1.00 98.19 107 VAL A N 1
ATOM 774 C CA . VAL A 1 107 ? 11.605 -3.603 -7.587 1.00 98.19 107 VAL A CA 1
ATOM 775 C C . VAL A 1 107 ? 10.916 -2.965 -8.795 1.00 98.19 107 VAL A C 1
ATOM 777 O O . VAL A 1 107 ? 10.750 -1.743 -8.828 1.00 98.19 107 VAL A O 1
ATOM 780 N N . PRO A 1 108 ? 10.487 -3.753 -9.795 1.00 98.56 108 PRO A N 1
ATOM 781 C CA . PRO A 1 108 ? 9.531 -3.288 -10.791 1.00 98.56 108 PRO A CA 1
ATOM 782 C C . PRO A 1 108 ? 8.202 -2.948 -10.111 1.00 98.56 108 PRO A C 1
ATOM 784 O O . PRO A 1 108 ? 7.727 -3.712 -9.271 1.00 98.56 108 PRO A O 1
ATOM 787 N N . MET A 1 109 ? 7.604 -1.820 -10.472 1.00 98.75 109 MET A N 1
ATOM 788 C CA . MET A 1 109 ? 6.345 -1.321 -9.926 1.00 98.75 109 MET A CA 1
ATOM 789 C C . MET A 1 109 ? 5.464 -0.786 -11.057 1.00 98.75 109 MET A C 1
ATOM 791 O O . MET A 1 109 ? 5.966 -0.179 -12.004 1.00 98.75 109 MET A O 1
ATOM 795 N N . ALA A 1 110 ? 4.150 -0.984 -10.974 1.00 98.62 110 ALA A N 1
ATOM 796 C CA . ALA A 1 110 ? 3.217 -0.436 -11.956 1.00 98.62 110 ALA A CA 1
ATOM 797 C C . ALA A 1 110 ? 1.824 -0.192 -11.364 1.00 98.62 110 ALA A C 1
ATOM 799 O O . ALA A 1 110 ? 1.388 -0.981 -10.522 1.00 98.62 110 ALA A O 1
ATOM 800 N N . PRO A 1 111 ? 1.099 0.844 -11.826 1.00 98.50 111 PRO A N 1
ATOM 801 C CA . PRO A 1 111 ? -0.340 0.929 -11.619 1.00 98.50 111 PRO A CA 1
ATOM 802 C C . PRO A 1 111 ? -1.042 -0.232 -12.342 1.00 98.50 111 PRO A C 1
ATOM 804 O O . PRO A 1 111 ? -0.669 -0.594 -13.456 1.00 98.50 111 PRO A O 1
ATOM 807 N N . VAL A 1 112 ? -2.046 -0.823 -11.706 1.00 98.50 112 VAL A N 1
ATOM 808 C CA . VAL A 1 112 ? -2.824 -1.972 -12.179 1.00 98.50 112 VAL A CA 1
ATOM 809 C C . VAL A 1 112 ? -4.294 -1.679 -11.931 1.00 98.50 112 VAL A C 1
ATOM 811 O O . VAL A 1 112 ? -4.677 -1.347 -10.811 1.00 98.50 112 VAL A O 1
ATOM 814 N N . GLU A 1 113 ? -5.120 -1.832 -12.959 1.00 98.50 113 GLU A N 1
ATOM 815 C CA . GLU A 1 113 ? -6.574 -1.773 -12.815 1.00 98.50 113 GLU A CA 1
ATOM 816 C C . GLU A 1 113 ? -7.063 -3.060 -12.156 1.00 98.50 113 GLU A C 1
ATOM 818 O O . GLU A 1 113 ? -6.876 -4.146 -12.710 1.00 98.50 113 GLU A O 1
ATOM 823 N N . VAL A 1 114 ? -7.671 -2.943 -10.977 1.00 98.50 114 VAL A N 1
ATOM 824 C CA . VAL A 1 114 ? -8.132 -4.062 -10.150 1.00 98.50 114 VAL A CA 1
ATOM 825 C C . VAL A 1 114 ? -9.625 -3.937 -9.878 1.00 98.50 114 VAL A C 1
ATOM 827 O O . VAL A 1 114 ? -10.140 -2.864 -9.551 1.00 98.50 114 VAL A O 1
ATOM 830 N N . HIS A 1 115 ? -10.331 -5.052 -10.022 1.00 98.50 115 HIS A N 1
ATOM 831 C CA . HIS A 1 115 ? -11.761 -5.164 -9.755 1.00 98.50 115 HIS A CA 1
ATOM 832 C C . HIS A 1 115 ? -12.010 -5.997 -8.494 1.00 98.50 115 HIS A C 1
ATOM 834 O O . HIS A 1 115 ? -11.233 -6.898 -8.179 1.00 98.50 115 HIS A O 1
ATOM 840 N N . GLY A 1 116 ? -13.111 -5.728 -7.792 1.00 97.75 116 GLY A N 1
ATOM 841 C CA . GLY A 1 116 ? -13.543 -6.553 -6.659 1.00 97.75 116 GLY A CA 1
ATOM 842 C C . GLY A 1 116 ? -12.890 -6.200 -5.316 1.00 97.75 116 GLY A C 1
ATOM 843 O O . GLY A 1 116 ? -13.185 -6.847 -4.313 1.00 97.75 116 GLY A O 1
ATOM 844 N N . ILE A 1 117 ? -11.996 -5.203 -5.281 1.00 97.69 117 ILE A N 1
ATOM 845 C CA . ILE A 1 117 ? -11.219 -4.834 -4.088 1.00 97.69 117 ILE A CA 1
ATOM 846 C C . ILE A 1 117 ? -11.454 -3.365 -3.728 1.00 97.69 117 ILE A C 1
ATOM 848 O O . ILE A 1 117 ? -11.055 -2.445 -4.449 1.00 97.69 117 ILE A O 1
ATOM 852 N N . GLY A 1 118 ? -12.077 -3.145 -2.574 1.00 97.06 118 GLY A N 1
ATOM 853 C CA . GLY A 1 118 ? -12.169 -1.853 -1.911 1.00 97.06 118 GLY A CA 1
ATOM 854 C C . GLY A 1 118 ? -10.924 -1.547 -1.074 1.00 97.06 118 GLY A C 1
ATOM 855 O O . GLY A 1 118 ? -10.195 -2.444 -0.653 1.00 97.06 118 GLY A O 1
ATOM 856 N N . VAL A 1 119 ? -10.681 -0.258 -0.816 1.00 97.12 119 VAL A N 1
ATOM 857 C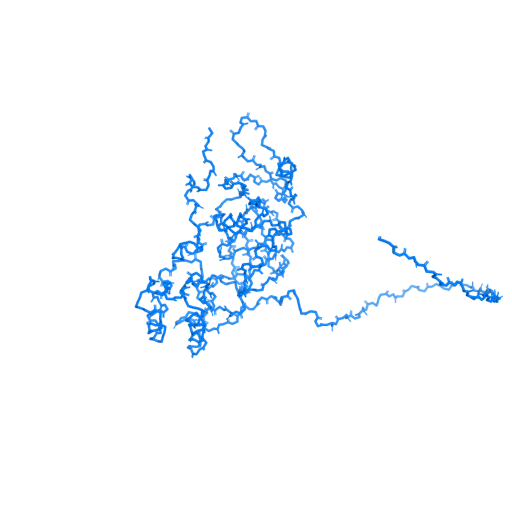 CA . VAL A 1 119 ? -9.597 0.212 0.063 1.00 97.12 119 VAL A CA 1
ATOM 858 C C . VAL A 1 119 ? -10.201 0.996 1.218 1.00 97.12 119 VAL A C 1
ATOM 860 O O . VAL A 1 119 ? -10.724 2.098 1.033 1.00 97.12 119 VAL A O 1
ATOM 863 N N . GLY A 1 120 ? -10.153 0.406 2.407 1.00 96.81 120 GLY A N 1
ATOM 864 C CA . GLY A 1 120 ? -10.642 0.992 3.646 1.00 96.81 120 GLY A CA 1
ATOM 865 C C . GLY A 1 120 ? -9.511 1.356 4.602 1.00 96.81 120 GLY A C 1
ATOM 866 O O . GLY A 1 120 ? -8.331 1.151 4.314 1.00 96.81 120 GLY A O 1
ATOM 867 N N . CYS A 1 121 ? -9.859 1.888 5.765 1.00 97.12 121 CYS A N 1
ATOM 868 C CA . CYS A 1 121 ? -8.939 1.992 6.893 1.00 97.12 121 CYS A CA 1
ATOM 869 C C . CYS A 1 121 ? -8.933 0.677 7.668 1.00 97.12 121 CYS A C 1
ATOM 871 O O . CYS A 1 121 ? -9.986 0.122 7.956 1.00 97.12 121 CYS A O 1
ATOM 873 N N . SER A 1 122 ? -7.765 0.194 8.061 1.00 97.12 122 SER A N 1
ATOM 874 C CA . SER A 1 122 ? -7.667 -0.931 8.976 1.00 97.12 122 SER A CA 1
ATOM 875 C C . SER A 1 122 ? -8.193 -0.549 10.356 1.00 97.12 122 SER A C 1
ATOM 877 O O . SER A 1 122 ? -7.902 0.540 10.849 1.00 97.12 122 SER A O 1
ATOM 879 N N . ALA A 1 123 ? -8.882 -1.467 11.033 1.00 96.75 123 ALA A N 1
ATOM 880 C CA . ALA A 1 123 ? -9.298 -1.278 12.422 1.00 96.75 123 ALA A CA 1
ATOM 881 C C . ALA A 1 123 ? -8.145 -1.480 13.426 1.00 96.75 123 ALA A C 1
ATOM 883 O O . ALA A 1 123 ? -8.293 -2.115 14.472 1.00 96.75 123 ALA A O 1
ATOM 884 N N . HIS A 1 124 ? -6.971 -0.918 13.118 1.00 96.06 124 HIS A N 1
ATOM 885 C CA . HIS A 1 124 ? -5.885 -0.774 14.074 1.00 96.06 124 HIS A CA 1
ATOM 886 C C . HIS A 1 124 ? -5.040 0.478 13.892 1.00 96.06 124 HIS A C 1
ATOM 888 O O . HIS A 1 124 ? -4.982 1.094 12.832 1.00 96.06 124 HIS A O 1
ATOM 894 N N . ILE A 1 125 ? -4.327 0.804 14.969 1.00 96.50 125 ILE A N 1
ATOM 895 C CA . ILE A 1 125 ? -3.292 1.828 14.986 1.00 96.50 125 ILE A CA 1
ATOM 896 C C . ILE A 1 125 ? -1.950 1.149 14.711 1.00 96.50 125 ILE A C 1
ATOM 898 O O . ILE A 1 125 ? -1.513 0.282 15.476 1.00 96.50 125 ILE A O 1
ATOM 902 N N . GLY A 1 126 ? -1.314 1.525 13.603 1.00 94.19 126 GLY A N 1
ATOM 903 C CA . GLY A 1 126 ? -0.021 1.002 13.183 1.00 94.19 126 GLY A CA 1
ATOM 904 C C . GLY A 1 126 ? 1.106 1.430 14.123 1.00 94.19 126 GLY A C 1
ATOM 905 O O . GLY A 1 126 ? 0.994 2.409 14.862 1.00 94.19 126 GLY A O 1
ATOM 906 N N . ARG A 1 127 ? 2.239 0.719 14.066 1.00 93.44 127 ARG A N 1
ATOM 907 C CA . ARG A 1 127 ? 3.431 0.976 14.902 1.00 93.44 127 ARG A CA 1
ATOM 908 C C . ARG A 1 127 ? 3.882 2.440 14.882 1.00 93.44 127 ARG A C 1
ATOM 910 O O . ARG A 1 127 ? 4.336 2.966 15.890 1.00 93.44 127 ARG A O 1
ATOM 917 N N . HIS A 1 128 ? 3.758 3.089 13.729 1.00 93.00 128 HIS A N 1
ATOM 918 C CA . HIS A 1 128 ? 4.180 4.470 13.525 1.00 93.00 128 HIS A CA 1
ATOM 919 C C . HIS A 1 128 ? 3.092 5.504 13.857 1.00 93.00 128 HIS A C 1
ATOM 921 O O . HIS A 1 128 ? 3.315 6.687 13.618 1.00 93.00 128 HIS A O 1
ATOM 927 N N . GLY A 1 129 ? 1.947 5.090 14.404 1.00 94.88 129 GLY A N 1
ATOM 928 C CA . GLY A 1 129 ? 0.873 5.967 14.878 1.00 94.88 129 GLY A CA 1
ATOM 929 C C . GLY A 1 129 ? -0.207 6.299 13.846 1.00 94.88 129 GLY A C 1
ATOM 930 O O . GLY A 1 129 ? -1.280 6.749 14.231 1.00 94.88 129 GLY A O 1
ATOM 931 N N . TYR A 1 130 ? 0.016 6.038 12.556 1.00 95.25 130 TYR A N 1
ATOM 932 C CA . TYR A 1 130 ? -1.043 6.138 11.549 1.00 95.25 130 TYR A CA 1
ATOM 933 C C . TYR A 1 130 ? -2.042 4.975 11.658 1.00 95.25 130 TYR A C 1
ATOM 935 O O . TYR A 1 130 ? -1.727 3.893 12.152 1.00 95.25 130 TYR A O 1
ATOM 943 N N . VAL A 1 131 ? -3.243 5.190 11.136 1.00 96.31 131 VAL A N 1
ATOM 944 C CA . VAL A 1 131 ? -4.219 4.143 10.818 1.00 96.31 131 VAL A CA 1
ATOM 945 C C . VAL A 1 131 ? -3.981 3.739 9.368 1.00 96.31 131 VAL A C 1
ATOM 947 O O . VAL A 1 131 ? -4.153 4.555 8.466 1.00 96.31 131 VAL A O 1
ATOM 950 N N . ALA A 1 132 ? -3.515 2.509 9.167 1.00 95.56 132 ALA A N 1
ATOM 951 C CA . ALA A 1 132 ? -3.110 2.006 7.861 1.00 95.56 132 ALA A CA 1
ATOM 952 C C . ALA A 1 132 ? -4.318 1.697 6.961 1.00 95.56 132 ALA A C 1
ATOM 954 O O . ALA A 1 132 ? -5.429 1.510 7.449 1.00 95.56 132 ALA A O 1
ATOM 955 N N . ALA A 1 133 ? -4.101 1.604 5.652 1.00 96.62 133 ALA A N 1
ATOM 956 C CA . ALA A 1 133 ? -5.091 1.110 4.708 1.00 96.62 133 ALA A CA 1
ATOM 957 C C . ALA A 1 133 ? -5.238 -0.414 4.816 1.00 96.62 133 ALA A C 1
ATOM 959 O O . ALA A 1 133 ? -4.254 -1.123 5.010 1.00 96.62 133 ALA A O 1
ATOM 960 N N . ALA A 1 134 ? -6.458 -0.914 4.653 1.00 97.19 134 ALA A N 1
ATOM 961 C CA . ALA A 1 134 ? -6.772 -2.333 4.597 1.00 97.19 134 ALA A CA 1
ATOM 962 C C . ALA A 1 134 ? -7.704 -2.617 3.414 1.00 97.19 134 ALA A C 1
ATOM 964 O O . ALA A 1 134 ? -8.647 -1.852 3.183 1.00 97.19 134 ALA A O 1
ATOM 965 N N . PRO A 1 135 ? -7.456 -3.697 2.660 1.00 97.56 135 PRO A N 1
ATOM 966 C CA . PRO A 1 135 ? -8.350 -4.093 1.590 1.00 97.56 135 PRO A CA 1
ATOM 967 C C . PRO A 1 135 ? -9.619 -4.739 2.164 1.00 97.56 135 PRO A C 1
ATOM 969 O O . PRO A 1 135 ? -9.600 -5.280 3.270 1.00 97.56 135 PRO A O 1
ATOM 972 N N . TYR A 1 136 ? -10.701 -4.702 1.394 1.00 97.19 136 TYR A N 1
ATOM 973 C CA . TYR A 1 136 ? -11.909 -5.494 1.629 1.00 97.19 136 TYR A CA 1
ATOM 974 C C . TYR A 1 136 ? -12.526 -5.911 0.291 1.00 97.19 136 TYR A C 1
ATOM 976 O O . TYR A 1 136 ? -12.290 -5.267 -0.734 1.00 97.19 136 TYR A O 1
ATOM 984 N N . ALA A 1 137 ? -13.305 -6.987 0.288 1.00 96.25 137 ALA A N 1
ATOM 985 C CA . ALA A 1 137 ? -14.046 -7.437 -0.877 1.00 96.25 137 ALA A CA 1
ATOM 986 C C . ALA A 1 137 ? -15.193 -6.468 -1.181 1.00 96.25 137 ALA A C 1
ATOM 988 O O . ALA A 1 137 ? -16.057 -6.209 -0.344 1.00 96.25 137 ALA A O 1
ATOM 989 N N . ASP A 1 138 ? -15.205 -5.953 -2.403 1.00 96.31 138 ASP A N 1
ATOM 990 C CA . ASP A 1 138 ? -16.267 -5.101 -2.925 1.00 96.31 138 ASP A CA 1
ATOM 991 C C . ASP A 1 138 ? -16.454 -5.413 -4.413 1.00 96.31 138 ASP A C 1
ATOM 993 O O . ASP A 1 138 ? -15.700 -4.897 -5.241 1.00 96.31 138 ASP A O 1
ATOM 997 N N . PRO A 1 139 ? -17.451 -6.240 -4.781 1.00 94.88 139 PRO A N 1
ATOM 998 C CA . PRO A 1 139 ? -17.698 -6.621 -6.171 1.00 94.88 139 PRO A CA 1
ATOM 999 C C . PRO A 1 139 ? -17.945 -5.438 -7.118 1.00 94.88 139 PRO A C 1
ATOM 1001 O O . PRO A 1 139 ? -17.757 -5.573 -8.328 1.00 94.88 139 PRO A O 1
ATOM 1004 N N . ALA A 1 140 ? -18.374 -4.285 -6.593 1.00 95.62 140 ALA A N 1
ATOM 1005 C CA . ALA A 1 140 ? -18.603 -3.082 -7.384 1.00 95.62 140 ALA A CA 1
ATOM 1006 C C . ALA A 1 140 ? -17.333 -2.229 -7.547 1.00 95.62 140 ALA A C 1
ATOM 1008 O O . ALA A 1 140 ? -17.273 -1.397 -8.458 1.00 95.62 140 ALA A O 1
ATOM 1009 N N . ALA A 1 141 ? -16.314 -2.430 -6.705 1.00 96.81 141 ALA A N 1
ATOM 1010 C CA . ALA A 1 141 ? -15.096 -1.639 -6.743 1.00 96.81 141 ALA A CA 1
ATOM 1011 C C . ALA A 1 141 ? -14.302 -1.869 -8.032 1.00 96.81 141 ALA A C 1
ATOM 1013 O O . ALA A 1 141 ? -14.035 -2.998 -8.453 1.00 96.81 141 ALA A O 1
ATOM 1014 N N . ARG A 1 142 ? -13.865 -0.753 -8.614 1.00 97.31 142 ARG A N 1
ATOM 1015 C CA . ARG A 1 142 ? -12.893 -0.679 -9.705 1.00 97.31 142 ARG A CA 1
ATOM 1016 C C . ARG A 1 142 ? -11.881 0.387 -9.332 1.00 97.31 142 ARG A C 1
ATOM 1018 O O . ARG A 1 142 ? -12.277 1.524 -9.066 1.00 97.31 142 ARG A O 1
ATOM 1025 N N . ARG A 1 143 ? -10.610 0.015 -9.211 1.00 96.25 143 ARG A N 1
ATOM 1026 C CA . ARG A 1 143 ? -9.564 0.906 -8.700 1.00 96.25 143 ARG A CA 1
ATOM 1027 C C . ARG A 1 143 ? -8.232 0.620 -9.365 1.00 96.25 143 ARG A C 1
ATOM 1029 O O . ARG A 1 143 ? -7.872 -0.535 -9.560 1.00 96.25 143 ARG A O 1
ATOM 1036 N N . THR A 1 144 ? -7.456 1.671 -9.574 1.00 97.88 144 THR A N 1
ATOM 1037 C CA . THR A 1 144 ? -6.032 1.550 -9.861 1.00 97.88 144 THR A CA 1
ATOM 1038 C C . THR A 1 144 ? -5.272 1.342 -8.548 1.00 97.88 144 THR A C 1
ATOM 1040 O O . THR A 1 144 ? -5.295 2.205 -7.668 1.00 97.88 144 THR A O 1
ATOM 1043 N N . LEU A 1 145 ? -4.604 0.199 -8.397 1.00 98.25 145 LEU A N 1
ATOM 1044 C CA . LEU A 1 145 ? -3.676 -0.097 -7.296 1.00 98.25 145 LEU A CA 1
ATOM 1045 C C . LEU A 1 145 ? -2.248 -0.195 -7.832 1.00 98.25 145 LEU A C 1
ATOM 1047 O O . LEU A 1 145 ? -2.050 -0.347 -9.030 1.00 98.25 145 LEU A O 1
ATOM 1051 N N . VAL A 1 146 ? -1.239 -0.148 -6.965 1.00 98.50 146 VAL A N 1
ATOM 1052 C CA . VAL A 1 146 ? 0.148 -0.400 -7.386 1.00 98.50 146 VAL A CA 1
ATOM 1053 C C . VAL A 1 146 ? 0.492 -1.863 -7.145 1.00 98.50 146 VAL A C 1
ATOM 1055 O O . VAL A 1 146 ? 0.333 -2.352 -6.029 1.00 98.50 146 VAL A O 1
ATOM 1058 N N . ALA A 1 147 ? 1.002 -2.547 -8.167 1.00 98.69 147 ALA A N 1
ATOM 1059 C CA . ALA A 1 147 ? 1.678 -3.830 -8.014 1.00 98.69 147 ALA A CA 1
ATOM 1060 C C . ALA A 1 147 ? 3.195 -3.624 -7.963 1.00 98.69 147 ALA A C 1
ATOM 1062 O O . ALA A 1 147 ? 3.745 -2.896 -8.792 1.00 98.69 147 ALA A O 1
ATOM 1063 N N . GLY A 1 148 ? 3.867 -4.281 -7.019 1.00 98.56 148 GLY A N 1
ATOM 1064 C CA . GLY A 1 148 ? 5.322 -4.450 -6.999 1.00 98.56 148 GLY A CA 1
ATOM 1065 C C . GLY A 1 148 ? 5.701 -5.909 -7.252 1.00 98.56 148 GLY A C 1
ATOM 1066 O O . GLY A 1 148 ? 5.031 -6.804 -6.746 1.00 98.56 148 GLY A O 1
ATOM 1067 N N . TRP A 1 149 ? 6.767 -6.161 -8.013 1.00 98.69 149 TRP A N 1
ATOM 1068 C CA . TRP A 1 149 ? 7.297 -7.512 -8.239 1.00 98.69 149 TRP A CA 1
ATOM 1069 C C . TRP A 1 149 ? 8.508 -7.760 -7.337 1.00 98.69 149 TRP A C 1
ATOM 1071 O O . TRP A 1 149 ? 9.611 -7.280 -7.613 1.00 98.69 149 TRP A O 1
ATOM 1081 N N . LEU A 1 150 ? 8.305 -8.515 -6.261 1.00 98.31 150 LEU A N 1
ATOM 1082 C CA . LEU A 1 150 ? 9.318 -8.784 -5.236 1.00 98.31 150 LEU A CA 1
ATOM 1083 C C . LEU A 1 150 ? 9.939 -10.165 -5.445 1.00 98.31 150 LEU A C 1
ATOM 1085 O O . LEU A 1 150 ? 9.214 -11.128 -5.673 1.00 98.31 150 LEU A O 1
ATOM 1089 N N . ASP A 1 151 ? 11.261 -10.281 -5.373 1.00 97.69 151 ASP A N 1
ATOM 1090 C CA . ASP A 1 151 ? 11.889 -11.605 -5.251 1.00 97.69 151 ASP A CA 1
ATOM 1091 C C . ASP A 1 151 ? 11.687 -12.190 -3.840 1.00 97.69 151 ASP A C 1
ATOM 1093 O O . ASP A 1 151 ? 11.156 -11.518 -2.955 1.00 97.69 151 ASP A O 1
ATOM 1097 N N . ASP A 1 152 ? 12.085 -13.447 -3.629 1.00 96.94 152 ASP A N 1
ATOM 1098 C CA . ASP A 1 152 ? 11.858 -14.161 -2.363 1.00 96.94 152 ASP A CA 1
ATOM 1099 C C . ASP A 1 152 ? 12.435 -13.419 -1.146 1.00 96.94 152 ASP A C 1
ATOM 1101 O O . ASP A 1 152 ? 11.786 -13.331 -0.102 1.00 96.94 152 ASP A O 1
ATOM 1105 N N . ALA A 1 153 ? 13.634 -12.841 -1.278 1.00 96.19 153 ALA A N 1
ATOM 1106 C CA . ALA A 1 153 ? 14.295 -12.132 -0.185 1.00 96.19 153 ALA A CA 1
ATOM 1107 C C . ALA A 1 153 ? 13.600 -10.799 0.123 1.00 96.19 153 ALA A C 1
ATOM 1109 O O . ALA A 1 153 ? 13.377 -10.454 1.284 1.00 96.19 153 ALA A O 1
ATOM 1110 N N . GLN A 1 154 ? 13.218 -10.053 -0.914 1.00 97.19 154 GLN A N 1
ATOM 1111 C CA . GLN A 1 154 ? 12.454 -8.817 -0.759 1.00 97.19 154 GLN A CA 1
ATOM 1112 C C . GLN A 1 154 ? 11.066 -9.080 -0.169 1.00 97.19 154 GLN A C 1
ATOM 1114 O O . GLN A 1 154 ? 10.609 -8.321 0.686 1.00 97.19 154 GLN A O 1
ATOM 1119 N N . LEU A 1 155 ? 10.401 -10.152 -0.600 1.00 97.19 155 LEU A N 1
ATOM 1120 C CA . LEU A 1 155 ? 9.083 -10.542 -0.113 1.00 97.19 155 LEU A CA 1
ATOM 1121 C C . LEU A 1 155 ? 9.117 -10.938 1.363 1.00 97.19 155 LEU A C 1
ATOM 1123 O O . LEU A 1 155 ? 8.264 -10.478 2.115 1.00 97.19 155 LEU A O 1
ATOM 1127 N N . ALA A 1 156 ? 10.133 -11.694 1.791 1.00 95.94 156 ALA A N 1
ATOM 1128 C CA . ALA A 1 156 ? 10.340 -12.028 3.200 1.00 95.94 156 ALA A CA 1
ATOM 1129 C C . ALA A 1 156 ? 10.503 -10.770 4.071 1.00 95.94 156 ALA A C 1
ATOM 1131 O O . ALA A 1 156 ? 9.873 -10.656 5.120 1.00 95.94 156 ALA A O 1
ATOM 1132 N N . VAL A 1 157 ? 11.265 -9.772 3.605 1.00 95.31 157 VAL A N 1
ATOM 1133 C CA . VAL A 1 157 ? 11.390 -8.484 4.312 1.00 95.31 157 VAL A CA 1
ATOM 1134 C C . VAL A 1 157 ? 10.049 -7.755 4.396 1.00 95.31 157 VAL A C 1
ATOM 1136 O O . VAL A 1 157 ? 9.736 -7.161 5.428 1.00 95.31 157 VAL A O 1
ATOM 1139 N N . VAL A 1 158 ? 9.241 -7.767 3.331 1.00 95.00 158 VAL A N 1
ATOM 1140 C CA . VAL A 1 158 ? 7.907 -7.157 3.396 1.00 95.00 158 VAL A CA 1
ATOM 1141 C C . VAL A 1 158 ? 7.029 -7.919 4.387 1.00 95.00 158 VAL A C 1
ATOM 1143 O O . VAL A 1 158 ? 6.473 -7.265 5.267 1.00 95.00 158 VAL A O 1
ATOM 1146 N N . ASP A 1 159 ? 6.985 -9.252 4.338 1.00 95.06 159 ASP A N 1
ATOM 1147 C CA . ASP A 1 159 ? 6.240 -10.091 5.289 1.00 95.06 159 ASP A CA 1
ATOM 1148 C C . ASP A 1 159 ? 6.599 -9.772 6.745 1.00 95.06 159 ASP A C 1
ATOM 1150 O O . ASP A 1 159 ? 5.711 -9.525 7.563 1.00 95.06 159 ASP A O 1
ATOM 1154 N N . GLU A 1 160 ? 7.892 -9.679 7.059 1.00 92.50 160 GLU A N 1
ATOM 1155 C CA . GLU A 1 160 ? 8.379 -9.330 8.397 1.00 92.50 160 GLU A CA 1
ATOM 1156 C C . GLU A 1 160 ? 7.889 -7.959 8.868 1.00 92.50 160 GLU A C 1
ATOM 1158 O O . GLU A 1 160 ? 7.736 -7.739 10.063 1.00 92.50 160 GLU A O 1
ATOM 1163 N N . THR A 1 161 ? 7.628 -7.014 7.964 1.00 88.88 161 THR A N 1
ATOM 1164 C CA . THR A 1 161 ? 7.145 -5.674 8.341 1.00 88.88 161 THR A CA 1
ATOM 1165 C C . THR A 1 161 ? 5.629 -5.587 8.516 1.00 88.88 161 THR A C 1
ATOM 1167 O O . THR A 1 161 ? 5.140 -4.603 9.078 1.00 88.88 161 THR A O 1
ATOM 1170 N N . GLU A 1 162 ? 4.881 -6.594 8.067 1.00 88.94 162 GLU A N 1
ATOM 1171 C CA . GLU A 1 162 ? 3.418 -6.582 7.964 1.00 88.94 162 GLU A CA 1
ATOM 1172 C C . GLU A 1 162 ? 2.733 -7.335 9.125 1.00 88.94 162 GLU A C 1
ATOM 1174 O O . GLU A 1 162 ? 1.700 -7.964 8.945 1.00 88.94 162 GLU A O 1
ATOM 1179 N N . PHE A 1 163 ? 3.247 -7.221 10.360 1.00 86.06 163 PHE A N 1
ATOM 1180 C CA . PHE A 1 163 ? 2.779 -7.952 11.562 1.00 86.06 163 PHE A CA 1
ATOM 1181 C C . PHE A 1 163 ? 1.261 -7.928 11.849 1.00 86.06 163 PHE A C 1
ATOM 1183 O O . PHE A 1 163 ? 0.747 -8.787 12.560 1.00 86.06 163 PHE A O 1
ATOM 1190 N N . ASN A 1 164 ? 0.540 -6.906 11.373 1.00 93.56 164 ASN A N 1
ATOM 1191 C CA . ASN A 1 164 ? -0.911 -6.755 11.569 1.00 93.56 164 ASN A CA 1
ATOM 1192 C C . ASN A 1 164 ? -1.733 -7.221 10.359 1.00 93.56 164 ASN A C 1
ATOM 1194 O O . ASN A 1 164 ? -2.938 -6.954 10.283 1.00 93.56 164 ASN A O 1
ATOM 1198 N N . TYR A 1 165 ? -1.082 -7.889 9.415 1.00 95.56 165 TYR A N 1
ATOM 1199 C CA . TYR A 1 165 ? -1.652 -8.363 8.173 1.00 95.56 165 TYR A CA 1
ATOM 1200 C C . TYR A 1 165 ? -1.225 -9.805 7.921 1.00 95.56 165 TYR A C 1
ATOM 1202 O O . TYR A 1 165 ? -0.182 -10.269 8.370 1.00 95.56 165 TYR A O 1
ATOM 1210 N N . ARG A 1 166 ? -2.052 -10.516 7.164 1.00 94.88 166 ARG A N 1
ATOM 1211 C CA . ARG A 1 166 ? -1.704 -11.800 6.557 1.00 94.88 166 ARG A CA 1
ATOM 1212 C C . ARG A 1 166 ? -1.574 -11.618 5.055 1.00 94.88 166 ARG A C 1
ATOM 1214 O O . ARG A 1 166 ? -2.392 -10.926 4.446 1.00 94.88 166 ARG A O 1
ATOM 1221 N N . ARG A 1 167 ? -0.585 -12.272 4.457 1.00 96.44 167 ARG A N 1
ATOM 1222 C CA . ARG A 1 167 ? -0.478 -12.366 3.004 1.00 96.44 167 ARG A CA 1
ATOM 1223 C C . ARG A 1 167 ? -1.466 -13.414 2.486 1.00 96.44 167 ARG A C 1
ATOM 1225 O O . ARG 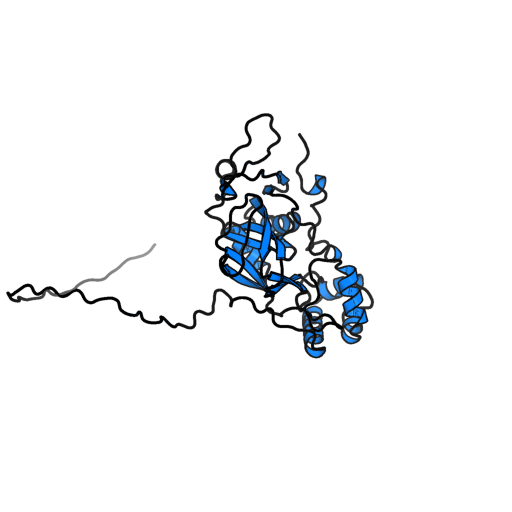A 1 167 ? -1.578 -14.506 3.041 1.00 96.44 167 ARG A O 1
ATOM 1232 N N . VAL A 1 168 ? -2.209 -13.062 1.446 1.00 96.38 168 VAL A N 1
ATOM 1233 C CA . VAL A 1 168 ? -3.078 -13.971 0.685 1.00 96.38 168 VAL A CA 1
ATOM 1234 C C . VAL A 1 168 ? -2.727 -13.908 -0.779 1.00 96.38 168 VAL A C 1
ATOM 1236 O O . VAL A 1 168 ? -2.286 -12.865 -1.255 1.00 96.38 168 VAL A O 1
ATOM 1239 N N . TRP A 1 169 ? -2.984 -14.991 -1.498 1.00 97.25 169 TRP A N 1
ATOM 1240 C CA . TRP A 1 169 ? -3.094 -14.961 -2.946 1.00 97.25 169 TRP A CA 1
ATOM 1241 C C . TRP A 1 169 ? -4.526 -14.602 -3.357 1.00 97.25 169 TRP A C 1
ATOM 1243 O O . TRP A 1 169 ? -5.478 -15.268 -2.949 1.00 97.25 169 TRP A O 1
ATOM 1253 N N . VAL A 1 170 ? -4.684 -13.556 -4.168 1.00 97.00 170 VAL A N 1
ATOM 1254 C CA . VAL A 1 170 ? -5.960 -13.190 -4.798 1.00 97.00 170 VAL A CA 1
ATOM 1255 C C . VAL A 1 170 ? -5.918 -13.570 -6.285 1.00 97.00 170 VAL A C 1
ATOM 1257 O O . VAL A 1 170 ? -5.104 -13.020 -7.036 1.00 97.00 170 VAL A O 1
ATOM 1260 N N . PRO A 1 171 ? -6.750 -14.527 -6.737 1.00 97.19 171 PRO A N 1
ATOM 1261 C CA . PRO A 1 171 ? -6.706 -15.019 -8.111 1.00 97.19 171 PRO A CA 1
ATOM 1262 C C . PRO A 1 171 ? -7.292 -13.999 -9.094 1.00 97.19 171 PRO A C 1
ATOM 1264 O O . PRO A 1 171 ? -8.355 -13.427 -8.863 1.00 97.19 171 PRO A O 1
ATOM 1267 N N . GLY A 1 172 ? -6.634 -13.828 -10.243 1.00 97.00 172 GLY A N 1
ATOM 1268 C CA . GLY A 1 172 ? -7.045 -12.892 -11.296 1.00 97.00 172 GLY A CA 1
ATOM 1269 C C . GLY A 1 172 ? -8.366 -13.255 -11.986 1.00 97.00 172 GLY A C 1
ATOM 1270 O O . GLY A 1 172 ? -8.956 -12.418 -12.667 1.00 97.00 172 GLY A O 1
ATOM 1271 N N . GLY A 1 173 ? -8.834 -14.498 -11.819 1.00 96.06 173 GLY A N 1
ATOM 1272 C CA . GLY A 1 173 ? -10.150 -14.942 -12.286 1.00 96.06 173 GLY A CA 1
ATOM 1273 C C . GLY A 1 173 ? -11.304 -14.329 -11.489 1.00 96.06 173 GLY A C 1
ATOM 1274 O O . GLY A 1 173 ? -12.288 -13.903 -12.089 1.00 96.06 173 GLY A O 1
ATOM 1275 N N . ASP A 1 174 ? -11.141 -14.217 -10.168 1.00 95.94 174 ASP A N 1
ATOM 1276 C CA . ASP A 1 174 ? -12.159 -13.662 -9.263 1.00 95.94 174 ASP A CA 1
ATOM 1277 C C . ASP A 1 174 ? -11.970 -12.153 -9.064 1.00 95.94 174 ASP A C 1
ATOM 1279 O O . ASP A 1 174 ? -12.935 -11.399 -8.944 1.00 95.94 174 ASP A O 1
ATOM 1283 N N . PHE A 1 175 ? -10.713 -11.703 -9.093 1.00 97.69 175 PHE A N 1
ATOM 1284 C CA . PHE A 1 175 ? -10.312 -10.305 -8.976 1.00 97.69 175 PHE A CA 1
ATOM 1285 C C . PHE A 1 175 ? -9.547 -9.894 -10.238 1.00 97.69 175 PHE A C 1
ATOM 1287 O O . PHE A 1 175 ? -8.318 -9.935 -10.239 1.00 97.69 175 PHE A O 1
ATOM 1294 N N . PRO A 1 176 ? -10.231 -9.527 -11.339 1.00 98.38 176 PRO A N 1
ATOM 1295 C CA . PRO A 1 176 ? -9.567 -9.115 -12.571 1.00 98.38 176 PRO A CA 1
ATOM 1296 C C . PRO A 1 176 ? -8.524 -8.017 -12.343 1.00 98.38 176 PRO A C 1
ATOM 1298 O O . PRO A 1 176 ? -8.815 -6.995 -11.722 1.00 98.38 176 PRO A O 1
ATOM 1301 N N . MET A 1 177 ? -7.322 -8.230 -12.885 1.00 98.44 177 MET A N 1
ATOM 1302 C CA . MET A 1 177 ? -6.165 -7.339 -12.763 1.00 98.44 177 MET A CA 1
ATOM 1303 C C . MET A 1 177 ? -5.552 -7.094 -14.138 1.00 98.44 177 MET A C 1
ATOM 1305 O O . MET A 1 177 ? -5.098 -8.040 -14.787 1.00 98.44 177 MET A O 1
ATOM 1309 N N . THR A 1 178 ? -5.520 -5.840 -14.583 1.00 98.44 178 THR A N 1
ATOM 1310 C CA . THR A 1 178 ? -5.019 -5.475 -15.916 1.00 98.44 178 THR A CA 1
ATOM 1311 C C . THR A 1 178 ? -3.894 -4.454 -15.811 1.00 98.44 178 THR A C 1
ATOM 1313 O O . THR A 1 178 ? -4.053 -3.392 -15.212 1.00 98.44 178 THR A O 1
ATOM 1316 N N . LEU A 1 179 ? -2.745 -4.787 -16.397 1.00 98.38 179 LEU A N 1
ATOM 1317 C CA . LEU A 1 179 ? -1.591 -3.897 -16.494 1.00 98.38 179 LEU A CA 1
ATOM 1318 C C . LEU A 1 179 ? -1.817 -2.796 -17.545 1.00 98.38 179 LEU A C 1
ATOM 1320 O O . LEU A 1 179 ? -2.627 -2.984 -18.455 1.00 98.38 179 LEU A O 1
ATOM 1324 N N . PRO A 1 180 ? -1.020 -1.711 -17.539 1.00 97.75 180 PRO A N 1
ATOM 1325 C CA . PRO A 1 180 ? -1.101 -0.659 -18.556 1.00 97.75 180 PRO A CA 1
ATOM 1326 C C . PRO A 1 180 ? -0.805 -1.153 -19.982 1.00 97.75 180 PRO A C 1
ATOM 1328 O O . PRO A 1 180 ? -1.201 -0.518 -20.952 1.00 97.75 180 PRO A O 1
ATOM 1331 N N . SER A 1 181 ? -0.142 -2.308 -20.129 1.00 96.94 181 SER A N 1
ATOM 1332 C CA . SER A 1 181 ? 0.047 -2.983 -21.421 1.00 96.94 181 SER A CA 1
ATOM 1333 C C . SER A 1 181 ? -1.202 -3.702 -21.952 1.00 96.94 181 SER A C 1
ATOM 1335 O O . SER A 1 181 ? -1.159 -4.260 -23.046 1.00 96.94 181 SER A O 1
ATOM 1337 N N . GLY A 1 182 ? -2.285 -3.770 -21.172 1.00 97.38 182 GLY A N 1
ATOM 1338 C CA . GLY A 1 182 ? -3.454 -4.616 -21.434 1.00 97.38 182 GLY A CA 1
ATOM 1339 C C . GLY A 1 182 ? -3.270 -6.084 -21.024 1.00 97.38 182 GLY A C 1
ATOM 1340 O O . GLY A 1 182 ? -4.216 -6.867 -21.097 1.00 97.38 182 GLY A O 1
ATOM 1341 N N . HIS A 1 183 ? -2.074 -6.476 -20.571 1.00 97.19 183 HIS A N 1
ATOM 1342 C CA . HIS A 1 183 ? -1.815 -7.826 -20.075 1.00 97.19 183 HIS A CA 1
ATOM 1343 C C . HIS A 1 183 ? -2.578 -8.088 -18.768 1.00 97.19 183 HIS A C 1
ATOM 1345 O O . HIS A 1 183 ? -2.542 -7.271 -17.845 1.00 97.19 183 HIS A O 1
ATOM 1351 N N . ARG A 1 184 ? -3.253 -9.241 -18.682 1.00 97.94 184 ARG A N 1
ATOM 1352 C CA . ARG A 1 184 ? -3.997 -9.668 -17.490 1.00 97.94 184 ARG A CA 1
ATOM 1353 C C . ARG A 1 184 ? -3.114 -10.506 -16.576 1.00 97.94 184 ARG A C 1
ATOM 1355 O O . ARG A 1 184 ? -2.503 -11.466 -17.038 1.00 97.94 184 ARG A O 1
ATOM 1362 N N . LEU A 1 185 ? -3.083 -10.175 -15.288 1.00 97.88 185 LEU A N 1
ATOM 1363 C CA . LEU A 1 185 ? -2.379 -10.988 -14.296 1.00 97.88 185 LEU A CA 1
ATOM 1364 C C . LEU A 1 185 ? -3.209 -12.223 -13.927 1.00 97.88 185 LEU A C 1
ATOM 1366 O O . LEU A 1 185 ? -4.428 -12.143 -13.792 1.00 97.88 185 LEU A O 1
ATOM 1370 N N . GLY A 1 186 ? -2.536 -13.357 -13.709 1.00 97.44 186 GLY A N 1
ATOM 1371 C CA . GLY A 1 186 ? -3.169 -14.573 -13.177 1.00 97.44 186 GLY A CA 1
ATOM 1372 C C . GLY A 1 186 ? -3.565 -14.464 -11.698 1.00 97.44 186 GLY A C 1
ATOM 1373 O O . GLY A 1 186 ? -4.365 -15.258 -11.209 1.00 97.44 186 GLY A O 1
ATOM 1374 N N . GLY A 1 187 ? -3.031 -13.469 -10.994 1.00 97.81 187 GLY A N 1
ATOM 1375 C CA . GLY A 1 187 ? -3.308 -13.140 -9.601 1.00 97.81 187 GLY A CA 1
ATOM 1376 C C . GLY A 1 187 ? -2.151 -12.351 -8.997 1.00 97.81 187 GLY A C 1
ATOM 1377 O O . GLY A 1 187 ? -1.155 -12.073 -9.677 1.00 97.81 187 GLY A O 1
ATOM 1378 N N . ALA A 1 188 ? -2.292 -11.981 -7.731 1.00 98.50 188 ALA A N 1
ATOM 1379 C CA . ALA A 1 188 ? -1.256 -11.296 -6.971 1.00 98.50 188 ALA A CA 1
ATOM 1380 C C . ALA A 1 188 ? -1.370 -11.608 -5.480 1.00 98.50 188 ALA A C 1
ATOM 1382 O O . ALA A 1 188 ? -2.428 -12.000 -4.990 1.00 98.50 188 ALA A O 1
ATOM 1383 N N . HIS A 1 189 ? -0.293 -11.389 -4.736 1.00 98.56 189 HIS A N 1
ATOM 1384 C CA . HIS A 1 189 ? -0.385 -11.333 -3.289 1.00 98.56 189 HIS A CA 1
ATOM 1385 C C . HIS A 1 189 ? -1.003 -10.018 -2.821 1.00 98.56 189 HIS A C 1
ATOM 1387 O O . HIS A 1 189 ? -0.816 -8.966 -3.432 1.00 98.56 189 HIS A O 1
ATOM 1393 N N . LEU A 1 190 ? -1.694 -10.076 -1.691 1.00 98.06 190 LEU A N 1
ATOM 1394 C CA . LEU A 1 190 ? -2.291 -8.932 -1.019 1.00 98.06 190 LEU A CA 1
ATOM 1395 C C . LEU A 1 190 ? -2.143 -9.097 0.495 1.00 98.06 190 LEU A C 1
ATOM 1397 O O . LEU A 1 190 ? -2.314 -10.195 1.024 1.00 98.06 190 LEU A O 1
ATOM 1401 N N . TYR A 1 191 ? -1.844 -8.006 1.198 1.00 97.81 191 TYR A N 1
ATOM 1402 C CA . TYR A 1 191 ? -1.803 -7.990 2.660 1.00 97.81 191 TYR A CA 1
ATOM 1403 C C . TYR A 1 191 ? -3.160 -7.569 3.212 1.00 97.81 191 TYR A C 1
ATOM 1405 O O . TYR A 1 191 ? -3.601 -6.433 3.036 1.00 97.81 191 TYR A O 1
ATOM 1413 N N . VAL A 1 192 ? -3.823 -8.499 3.891 1.00 96.94 192 VAL A N 1
ATOM 1414 C CA . VAL A 1 192 ? -5.166 -8.325 4.446 1.00 96.94 192 VAL A CA 1
ATOM 1415 C C . VAL A 1 192 ? -5.075 -8.182 5.952 1.00 96.94 192 VAL A C 1
ATOM 1417 O O . VAL A 1 192 ? -4.379 -8.951 6.615 1.00 96.94 192 VAL A O 1
ATOM 1420 N N . SER A 1 193 ? -5.761 -7.182 6.501 1.00 96.56 193 SER A N 1
ATOM 1421 C CA . SER A 1 193 ? -5.649 -6.873 7.922 1.00 96.56 193 SER A CA 1
ATOM 1422 C C . SER A 1 193 ? -6.202 -7.996 8.796 1.00 96.56 193 SER A C 1
ATOM 1424 O O . SER A 1 193 ? -7.307 -8.483 8.575 1.00 96.56 193 SER A O 1
ATOM 1426 N N . LEU A 1 194 ? -5.475 -8.325 9.864 1.00 95.50 194 LEU A N 1
ATOM 1427 C CA . LEU A 1 194 ? -5.944 -9.223 10.924 1.00 95.50 194 LEU A CA 1
ATOM 1428 C C . LEU A 1 194 ? -7.032 -8.593 11.807 1.00 95.50 194 LEU A C 1
ATOM 1430 O O . LEU A 1 194 ? -7.637 -9.282 12.625 1.00 95.50 194 LEU A O 1
ATOM 1434 N N . HIS A 1 195 ? -7.272 -7.285 11.671 1.00 95.75 195 HIS A N 1
ATOM 1435 C CA . HIS A 1 195 ? -8.178 -6.532 12.541 1.00 95.75 195 HIS A CA 1
ATOM 1436 C C . HIS A 1 195 ? -9.482 -6.127 11.852 1.00 95.75 195 HIS A C 1
ATOM 1438 O O . HIS A 1 195 ? -10.335 -5.548 12.513 1.00 95.75 195 HIS A O 1
ATOM 1444 N N . GLY A 1 196 ? -9.654 -6.443 10.566 1.00 95.81 196 GLY A N 1
ATOM 1445 C CA . GLY A 1 196 ? -10.781 -5.973 9.758 1.00 95.81 196 GLY A CA 1
ATOM 1446 C C . GLY A 1 196 ? -10.620 -4.521 9.298 1.00 95.81 196 GLY A C 1
ATOM 1447 O O . GLY A 1 196 ? -9.522 -3.946 9.346 1.00 95.81 196 GLY A O 1
ATOM 1448 N N . VAL A 1 197 ? -11.723 -3.930 8.843 1.00 97.19 197 VAL A N 1
ATOM 1449 C CA . VAL A 1 197 ? -11.780 -2.548 8.343 1.00 97.19 197 VAL A CA 1
ATOM 1450 C C . VAL A 1 197 ? -12.655 -1.674 9.237 1.00 97.19 197 VAL A C 1
ATOM 1452 O O . VAL A 1 197 ? -13.612 -2.154 9.842 1.00 97.19 197 VAL A O 1
ATOM 1455 N N . LEU A 1 198 ? -12.318 -0.390 9.352 1.00 96.56 198 LEU A N 1
ATOM 1456 C CA . LEU A 1 198 ? -13.116 0.572 10.104 1.00 96.56 198 LEU A CA 1
ATOM 1457 C C . LEU A 1 198 ? -14.434 0.844 9.382 1.00 96.56 198 LEU A C 1
ATOM 1459 O O . LEU A 1 198 ? -14.433 1.075 8.175 1.00 96.56 198 LEU A O 1
ATOM 1463 N N . ALA A 1 199 ? -15.535 0.879 10.124 1.00 94.25 199 ALA A N 1
ATOM 1464 C CA . ALA A 1 199 ? -16.818 1.384 9.657 1.00 94.25 199 ALA A CA 1
ATOM 1465 C C . ALA A 1 199 ? -16.810 2.919 9.598 1.00 94.25 199 ALA A C 1
ATOM 1467 O O . ALA A 1 199 ? -16.161 3.585 10.411 1.00 94.25 199 ALA A O 1
ATOM 1468 N N . ASP A 1 200 ? -17.553 3.495 8.657 1.00 83.94 200 ASP A N 1
ATOM 1469 C CA . ASP A 1 200 ? -17.813 4.931 8.645 1.00 83.94 200 ASP A CA 1
ATOM 1470 C C . ASP A 1 200 ? -18.938 5.285 9.646 1.00 83.94 200 ASP A C 1
ATOM 1472 O O . ASP A 1 200 ? -20.017 4.689 9.544 1.00 83.94 200 ASP A O 1
ATOM 1476 N N . PRO A 1 201 ? -18.755 6.249 10.579 1.00 64.69 201 PRO A N 1
ATOM 1477 C CA . PRO A 1 201 ? -19.710 6.544 11.660 1.00 64.69 201 PRO A CA 1
ATOM 1478 C C . PRO A 1 201 ? -21.123 7.010 11.254 1.00 64.69 201 PRO A C 1
ATOM 1480 O O . PRO A 1 201 ? -21.929 7.301 12.131 1.00 64.69 201 PRO A O 1
ATOM 1483 N N . GLY A 1 202 ? -21.451 7.088 9.960 1.00 64.62 202 GLY A N 1
ATOM 1484 C CA . GLY A 1 202 ? -22.791 7.446 9.473 1.00 64.62 202 GLY A CA 1
ATOM 1485 C C . GLY A 1 202 ? -23.346 6.571 8.345 1.00 64.62 202 GLY A C 1
ATOM 1486 O O . GLY A 1 202 ? -24.506 6.740 7.983 1.00 64.62 202 GLY A O 1
ATOM 1487 N N . GLY A 1 203 ? -22.551 5.653 7.782 1.00 65.50 203 GLY A N 1
ATOM 1488 C CA . GLY A 1 203 ? -22.907 4.938 6.546 1.00 65.50 203 GLY A CA 1
ATOM 1489 C C . GLY A 1 203 ? -22.948 3.416 6.654 1.00 65.50 203 GLY A C 1
ATOM 1490 O O . GLY A 1 203 ? -23.351 2.761 5.697 1.00 65.50 203 GLY A O 1
ATOM 1491 N N . GLY A 1 204 ? -22.490 2.833 7.768 1.00 77.81 204 GLY A N 1
ATOM 1492 C CA . GLY A 1 204 ? -22.421 1.377 7.976 1.00 77.81 204 GLY A CA 1
ATOM 1493 C C . GLY A 1 204 ? -21.416 0.630 7.082 1.00 77.81 204 GLY A C 1
ATOM 1494 O O . GLY A 1 204 ? -21.037 -0.490 7.407 1.00 77.81 204 GLY A O 1
ATOM 1495 N N . GLY A 1 205 ? -20.960 1.238 5.984 1.00 89.12 205 GLY A N 1
ATOM 1496 C CA . GLY A 1 205 ? -19.935 0.702 5.094 1.00 89.12 205 GLY A CA 1
ATOM 1497 C C . GLY A 1 205 ? -18.502 1.012 5.548 1.00 89.12 205 GLY A C 1
ATOM 1498 O O . GLY A 1 205 ? -18.295 1.800 6.478 1.00 89.12 205 GLY A O 1
ATOM 1499 N N . PRO A 1 206 ? -17.494 0.413 4.891 1.00 93.94 206 PRO A N 1
ATOM 1500 C CA . PRO A 1 206 ? -16.094 0.652 5.212 1.00 93.94 206 PRO A CA 1
ATOM 1501 C C . PRO A 1 206 ? -15.685 2.112 5.005 1.00 93.94 206 PRO A C 1
ATOM 1503 O O . PRO A 1 206 ? -15.928 2.715 3.959 1.00 93.94 206 PRO A O 1
ATOM 1506 N N . ARG A 1 207 ? -14.986 2.665 5.990 1.00 93.94 207 ARG A N 1
ATOM 1507 C CA . ARG A 1 207 ? -14.381 3.991 5.935 1.00 93.94 207 ARG A CA 1
ATOM 1508 C C . ARG A 1 207 ? -13.243 3.998 4.922 1.00 93.94 207 ARG A C 1
ATOM 1510 O O . ARG A 1 207 ? -12.339 3.170 5.018 1.00 93.94 207 ARG A O 1
ATOM 1517 N N . ALA A 1 208 ? -13.273 4.936 3.977 1.00 90.69 208 ALA A N 1
ATOM 1518 C CA . ALA A 1 208 ? -12.293 5.021 2.895 1.00 90.69 208 ALA A CA 1
ATOM 1519 C C . ALA A 1 208 ? -10.849 5.180 3.411 1.00 90.69 208 ALA A C 1
ATOM 1521 O O . ALA A 1 208 ? -10.572 6.040 4.248 1.00 90.69 208 ALA A O 1
ATOM 1522 N N . GLY A 1 209 ? -9.934 4.360 2.884 1.00 88.00 209 GLY A N 1
ATOM 1523 C CA . GLY A 1 209 ? -8.505 4.392 3.205 1.00 88.00 209 GLY A CA 1
ATOM 1524 C C . GLY A 1 209 ? -7.655 5.135 2.174 1.00 88.00 209 GLY A C 1
ATOM 1525 O O . GLY A 1 209 ? -8.120 5.472 1.088 1.00 88.00 209 GLY A O 1
ATOM 1526 N N . GLY A 1 210 ? -6.384 5.371 2.515 1.00 78.75 210 GLY A N 1
ATOM 1527 C CA . GLY A 1 210 ? -5.378 5.920 1.592 1.00 78.75 210 GLY A CA 1
ATOM 1528 C C . GLY A 1 210 ? -5.488 7.423 1.286 1.00 78.75 210 GLY A C 1
ATOM 1529 O O . GLY A 1 210 ? -4.770 7.902 0.414 1.00 78.75 210 GLY A O 1
ATOM 1530 N N . GLY A 1 211 ? -6.373 8.151 1.978 1.00 85.81 211 GLY A N 1
ATOM 1531 C CA . GLY A 1 211 ? -6.579 9.599 1.833 1.00 85.81 211 GLY A CA 1
ATOM 1532 C C . GLY A 1 211 ? -5.814 10.450 2.858 1.00 85.81 211 GLY A C 1
ATOM 1533 O O . GLY A 1 211 ? -4.749 10.066 3.330 1.00 85.81 211 GLY A O 1
ATOM 1534 N N . ASP A 1 212 ? -6.370 11.615 3.215 1.00 92.38 212 ASP A N 1
ATOM 1535 C CA . ASP A 1 212 ? -5.771 12.524 4.203 1.00 92.38 212 ASP A CA 1
ATOM 1536 C C . ASP A 1 212 ? -5.755 11.910 5.611 1.00 92.38 212 ASP A C 1
ATOM 1538 O O . ASP A 1 212 ? -6.778 11.826 6.303 1.00 92.38 212 ASP A O 1
ATOM 1542 N N . GLN A 1 213 ? -4.560 11.522 6.056 1.00 94.94 213 GLN A N 1
ATOM 1543 C CA . GLN A 1 213 ? -4.350 10.935 7.371 1.00 94.94 213 GLN A CA 1
ATOM 1544 C C . GLN A 1 213 ? -4.744 11.891 8.504 1.00 94.94 213 GLN A C 1
ATOM 1546 O O . GLN A 1 213 ? -5.249 11.441 9.531 1.00 94.94 213 GLN A O 1
ATOM 1551 N N . ARG A 1 214 ? -4.543 13.205 8.343 1.00 96.31 214 ARG A N 1
ATOM 1552 C CA . ARG A 1 214 ? -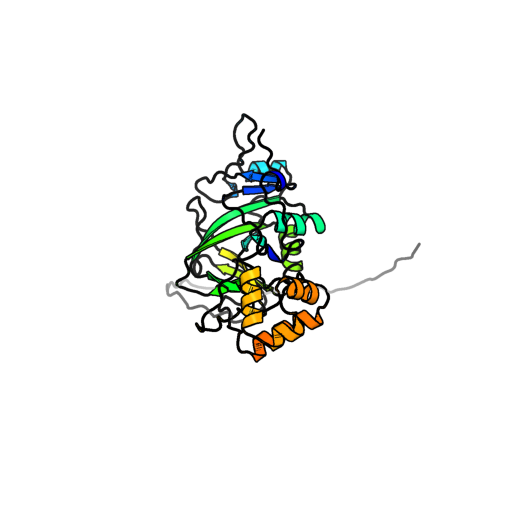4.877 14.190 9.383 1.00 96.31 214 ARG A CA 1
ATOM 1553 C C . ARG A 1 214 ? -6.383 14.303 9.542 1.00 96.31 214 ARG A C 1
ATOM 1555 O O . ARG A 1 214 ? -6.879 14.175 10.659 1.00 96.31 214 ARG A O 1
ATOM 1562 N N . GLY A 1 215 ? -7.101 14.464 8.433 1.00 95.62 215 GLY A N 1
ATOM 1563 C CA . GLY A 1 215 ? -8.559 14.448 8.402 1.00 95.62 215 GLY A CA 1
ATOM 1564 C C . GLY A 1 215 ? -9.142 13.160 8.985 1.00 95.62 215 GLY A C 1
ATOM 1565 O O . GLY A 1 215 ? -10.075 13.220 9.788 1.00 95.62 215 GLY A O 1
ATOM 1566 N N . LEU A 1 216 ? -8.552 12.001 8.669 1.00 95.50 216 LEU A N 1
ATOM 1567 C CA . LEU A 1 216 ? -8.953 10.717 9.248 1.00 95.50 216 LEU A CA 1
ATOM 1568 C C . LEU A 1 216 ? -8.833 10.712 10.777 1.00 95.50 216 LEU A C 1
ATOM 1570 O O . LEU A 1 216 ? -9.812 10.407 11.458 1.00 95.50 216 LEU A O 1
ATOM 1574 N N . LEU A 1 217 ? -7.659 11.046 11.317 1.00 96.88 217 LEU A N 1
ATOM 1575 C CA . LEU A 1 217 ? -7.423 11.011 12.763 1.00 96.88 217 LEU A CA 1
ATOM 1576 C C . LEU A 1 217 ? -8.291 12.033 13.504 1.00 96.88 217 LEU A C 1
ATOM 1578 O O . LEU A 1 217 ? -8.903 11.688 14.513 1.00 96.88 217 LEU A O 1
ATOM 1582 N N . SER A 1 218 ? -8.420 13.251 12.972 1.00 96.62 218 SER A N 1
ATOM 1583 C CA . SER A 1 218 ? -9.314 14.276 13.523 1.00 96.62 218 SER A CA 1
ATOM 1584 C C . SER A 1 218 ? -10.759 13.789 13.598 1.00 96.62 218 SER A C 1
ATOM 1586 O O . SER A 1 218 ? -11.424 13.985 14.611 1.00 96.62 218 SER A O 1
ATOM 1588 N N . ALA A 1 219 ? -11.247 13.108 12.560 1.00 95.19 219 ALA A N 1
ATOM 1589 C CA . ALA A 1 219 ? -12.602 12.571 12.552 1.00 95.19 219 ALA A CA 1
ATOM 1590 C C . ALA A 1 219 ? -12.795 11.424 13.563 1.00 95.19 219 ALA A C 1
ATOM 1592 O O . ALA A 1 219 ? -13.824 11.379 14.232 1.00 95.19 219 ALA A O 1
ATOM 1593 N N . LEU A 1 220 ? -11.809 10.535 13.735 1.00 95.12 220 LEU A N 1
ATOM 1594 C CA . LEU A 1 220 ? -11.864 9.478 14.759 1.00 95.12 220 LEU A CA 1
ATOM 1595 C C . LEU A 1 220 ? -11.875 10.067 16.180 1.00 95.12 220 LEU A C 1
ATOM 1597 O O . LEU A 1 220 ? -12.661 9.642 17.025 1.00 95.12 220 LEU A O 1
ATOM 1601 N N . LEU A 1 221 ? -11.048 11.086 16.430 1.00 96.94 221 LEU A N 1
ATOM 1602 C CA . LEU A 1 221 ? -11.004 11.830 17.695 1.00 96.94 221 LEU A CA 1
ATOM 1603 C C . LEU A 1 221 ? -12.282 12.638 17.959 1.00 96.94 221 LEU A C 1
ATOM 1605 O O . LEU A 1 221 ? -12.671 12.838 19.114 1.00 96.94 221 LEU A O 1
ATOM 1609 N N . ALA A 1 222 ? -12.936 13.128 16.904 1.00 95.56 222 ALA A N 1
ATOM 1610 C CA . ALA A 1 222 ? -14.236 13.784 16.991 1.00 95.56 222 ALA A CA 1
ATOM 1611 C C . ALA A 1 222 ? -15.336 12.794 17.394 1.00 95.56 222 ALA A C 1
ATOM 1613 O O . ALA A 1 222 ? -16.166 13.126 18.238 1.00 95.56 222 ALA A O 1
ATOM 1614 N N . ALA A 1 223 ? -15.296 11.585 16.831 1.00 94.06 223 ALA A N 1
ATOM 1615 C CA . ALA A 1 223 ? -16.322 10.564 16.999 1.00 94.06 223 ALA A CA 1
ATOM 1616 C C . ALA A 1 223 ? -16.216 9.742 18.299 1.00 94.06 223 ALA A C 1
ATOM 1618 O O . ALA A 1 223 ? -17.224 9.183 18.714 1.00 94.06 223 ALA A O 1
ATOM 1619 N N . SER A 1 224 ? -15.051 9.666 18.962 1.00 95.56 224 SER A N 1
ATOM 1620 C CA . SER A 1 224 ? -14.907 8.936 20.237 1.00 95.56 224 SER A CA 1
ATOM 1621 C C . SER A 1 224 ? -14.183 9.748 21.310 1.00 95.56 224 SER A C 1
ATOM 1623 O O . SER A 1 224 ? -13.002 10.092 21.196 1.00 95.56 224 SER A O 1
ATOM 1625 N N . GLN A 1 225 ? -14.887 9.987 22.420 1.00 97.06 225 GLN A N 1
ATOM 1626 C CA . GLN A 1 225 ? -14.316 10.597 23.621 1.00 97.06 225 GLN A CA 1
ATOM 1627 C C . GLN A 1 225 ? -13.211 9.721 24.228 1.00 97.06 225 GLN A C 1
ATOM 1629 O O . GLN A 1 225 ? -12.210 10.251 24.712 1.00 97.06 225 GLN A O 1
ATOM 1634 N N . ALA A 1 226 ? -13.362 8.393 24.168 1.00 97.62 226 ALA A N 1
ATOM 1635 C CA . ALA A 1 226 ? -12.372 7.451 24.681 1.00 97.62 226 ALA A CA 1
ATOM 1636 C C . ALA A 1 226 ? -11.055 7.535 23.897 1.00 97.62 226 ALA A C 1
ATOM 1638 O O . ALA A 1 226 ? -9.987 7.610 24.507 1.00 97.62 226 ALA A O 1
ATOM 1639 N N . LEU A 1 227 ? -11.117 7.610 22.559 1.00 97.69 227 LEU A N 1
ATOM 1640 C CA . LEU A 1 227 ? -9.919 7.834 21.741 1.00 97.69 227 LEU A CA 1
ATOM 1641 C C . LEU A 1 227 ? -9.256 9.168 22.079 1.00 97.69 227 LEU A C 1
ATOM 1643 O O . LEU A 1 227 ? -8.042 9.207 22.250 1.00 97.69 227 LEU A O 1
ATOM 1647 N N . ARG A 1 228 ? -10.033 10.246 22.236 1.00 98.00 228 ARG A N 1
ATOM 1648 C CA . ARG A 1 228 ? -9.487 11.569 22.577 1.00 98.00 228 ARG A CA 1
ATOM 1649 C C . ARG A 1 228 ? -8.802 11.602 23.939 1.00 98.00 228 ARG A C 1
ATOM 1651 O O . ARG A 1 228 ? -7.741 12.204 24.069 1.00 98.00 228 ARG A O 1
ATOM 1658 N N . ALA A 1 229 ? -9.372 10.936 24.939 1.00 98.38 229 ALA A N 1
ATOM 1659 C CA . ALA A 1 229 ? -8.755 10.822 26.258 1.00 98.38 229 ALA A CA 1
ATOM 1660 C C . ALA A 1 229 ? -7.441 10.019 26.217 1.00 98.38 229 ALA A C 1
ATOM 1662 O O . ALA A 1 229 ? -6.480 10.365 26.901 1.00 98.38 229 ALA A O 1
ATOM 1663 N N . LEU A 1 230 ? -7.388 8.964 25.400 1.00 98.31 230 LEU A N 1
ATOM 1664 C CA . LEU A 1 230 ? -6.231 8.077 25.288 1.00 98.31 230 LEU A CA 1
ATOM 1665 C C . LEU A 1 230 ? -5.080 8.692 24.471 1.00 98.31 230 LEU A C 1
ATOM 1667 O O . LEU A 1 230 ? -3.915 8.644 24.876 1.00 98.31 230 LEU A O 1
ATOM 1671 N N . LEU A 1 231 ? -5.413 9.240 23.303 1.00 98.25 231 LEU A N 1
ATOM 1672 C CA . LEU A 1 231 ? -4.471 9.608 22.242 1.00 98.25 231 LEU A CA 1
ATOM 1673 C C . LEU A 1 231 ? -4.224 11.116 22.163 1.00 98.25 231 LEU A C 1
ATOM 1675 O O . LEU A 1 231 ? -3.255 11.529 21.540 1.00 98.25 231 LEU A O 1
ATOM 1679 N N . GLY A 1 232 ? -5.035 11.922 22.847 1.00 97.62 232 GLY A N 1
ATOM 1680 C CA . GLY A 1 232 ? -4.915 13.374 22.873 1.00 97.62 232 GLY A CA 1
ATOM 1681 C C . GLY A 1 232 ? -5.886 14.084 21.923 1.00 97.62 232 GLY A C 1
ATOM 1682 O O . GLY A 1 232 ? -6.681 13.444 21.231 1.00 97.62 232 GLY A O 1
ATOM 1683 N N . PRO A 1 233 ? -5.879 15.427 21.931 1.00 96.94 233 PRO A N 1
ATOM 1684 C CA . PRO A 1 233 ? -6.892 16.232 21.256 1.00 96.94 233 PRO A CA 1
ATOM 1685 C C . PRO A 1 233 ? -6.709 16.331 19.738 1.00 96.94 233 PRO A C 1
ATOM 1687 O O . PRO A 1 233 ? -7.694 16.599 19.051 1.00 96.94 233 PRO A O 1
ATOM 1690 N N . GLY A 1 234 ? -5.494 16.130 19.214 1.00 97.62 234 GLY A N 1
ATOM 1691 C CA . GLY A 1 234 ? -5.194 16.293 17.791 1.00 97.62 234 GLY A CA 1
ATOM 1692 C C . GLY A 1 234 ? -4.426 15.129 17.148 1.00 97.62 234 GLY A C 1
ATOM 1693 O O . GLY A 1 234 ? -3.919 14.243 17.842 1.00 97.62 234 GLY A O 1
ATOM 1694 N N . PRO A 1 235 ? -4.308 15.125 15.805 1.00 97.75 235 PRO A N 1
ATOM 1695 C CA . PRO A 1 235 ? -3.549 14.116 15.060 1.00 97.75 235 PRO A CA 1
ATOM 1696 C C . PRO A 1 235 ? -2.075 13.993 15.481 1.00 97.75 235 PRO A C 1
ATOM 1698 O O . PRO A 1 235 ? -1.519 12.895 15.486 1.00 97.75 235 PRO A O 1
ATOM 1701 N N . GLU A 1 236 ? -1.428 15.102 15.833 1.00 97.94 236 GLU A N 1
ATOM 1702 C CA . GLU A 1 236 ? -0.045 15.145 16.317 1.00 97.94 236 GLU A CA 1
ATOM 1703 C C . GLU A 1 236 ? 0.115 14.414 17.649 1.00 97.94 236 GLU A C 1
ATOM 1705 O O . GLU A 1 236 ? 1.026 13.592 17.799 1.00 97.94 236 GLU A O 1
ATOM 1710 N N . ASP A 1 237 ? -0.785 14.682 18.598 1.00 98.06 237 ASP A N 1
ATOM 1711 C CA . ASP A 1 237 ? -0.809 14.007 19.893 1.00 98.06 237 ASP A CA 1
ATOM 1712 C C . ASP A 1 237 ? -1.068 12.519 19.696 1.00 98.06 237 ASP A C 1
ATOM 1714 O O . ASP A 1 237 ? -0.329 11.691 20.234 1.00 98.06 237 ASP A O 1
ATOM 1718 N N . TRP A 1 238 ? -2.037 12.183 18.833 1.00 98.31 238 TRP A N 1
ATOM 1719 C CA . TRP A 1 238 ? -2.348 10.803 18.481 1.00 98.31 238 TRP A CA 1
ATOM 1720 C C . TRP A 1 238 ? -1.102 10.070 18.015 1.00 98.31 238 TRP A C 1
ATOM 1722 O O . TRP A 1 238 ? -0.771 9.012 18.550 1.00 98.31 238 TRP A O 1
ATOM 1732 N N . VAL A 1 239 ? -0.392 10.614 17.022 1.00 97.94 239 VAL A N 1
ATOM 1733 C CA . VAL A 1 239 ? 0.801 9.968 16.465 1.00 97.94 239 VAL A CA 1
ATOM 1734 C C . VAL A 1 239 ? 1.897 9.857 17.514 1.00 97.94 239 VAL A C 1
ATOM 1736 O O . VAL A 1 239 ? 2.516 8.799 17.626 1.00 97.94 239 VAL A O 1
ATOM 1739 N N . THR A 1 240 ? 2.120 10.908 18.301 1.00 97.56 240 THR A N 1
ATOM 1740 C CA . THR A 1 240 ? 3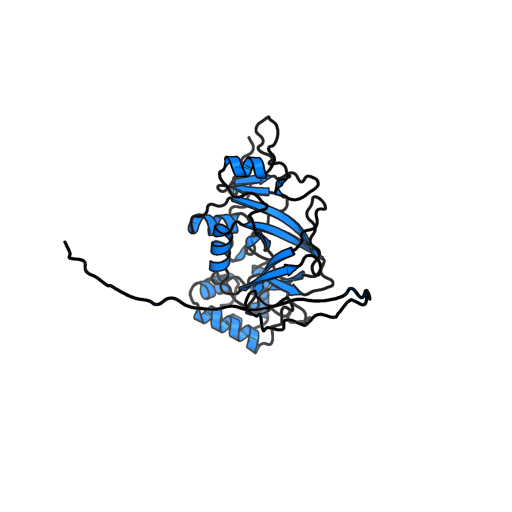.145 10.929 19.352 1.00 97.56 240 THR A CA 1
ATOM 1741 C C . THR A 1 240 ? 2.877 9.852 20.403 1.00 97.56 240 THR A C 1
ATOM 1743 O O . THR A 1 240 ? 3.748 9.026 20.683 1.00 97.56 240 THR A O 1
ATOM 1746 N N . ARG A 1 241 ? 1.650 9.801 20.935 1.00 97.75 241 ARG A N 1
ATOM 1747 C CA . ARG A 1 241 ? 1.226 8.840 21.965 1.00 97.75 241 ARG A CA 1
ATOM 1748 C C . ARG A 1 241 ? 1.216 7.416 21.425 1.00 97.75 241 ARG A C 1
ATOM 1750 O O . ARG A 1 241 ? 1.804 6.526 22.033 1.00 97.75 241 ARG A O 1
ATOM 1757 N N . ALA A 1 242 ? 0.619 7.209 20.253 1.00 97.38 242 ALA A N 1
ATOM 1758 C CA . ALA A 1 242 ? 0.550 5.898 19.626 1.00 97.38 242 ALA A CA 1
ATOM 1759 C C . ALA A 1 242 ? 1.926 5.358 19.232 1.00 97.38 242 ALA A C 1
ATOM 1761 O O . ALA A 1 242 ? 2.119 4.150 19.275 1.00 97.38 242 ALA A O 1
ATOM 1762 N N . ARG A 1 243 ? 2.894 6.198 18.846 1.00 95.75 243 ARG A N 1
ATOM 1763 C CA . ARG A 1 243 ? 4.267 5.742 18.567 1.00 95.75 243 ARG A CA 1
ATOM 1764 C C . ARG A 1 243 ? 4.997 5.293 19.822 1.00 95.75 243 ARG A C 1
ATOM 1766 O O . ARG A 1 243 ? 5.711 4.293 19.768 1.00 95.75 243 ARG A O 1
ATOM 1773 N N . ALA A 1 244 ? 4.830 6.035 20.912 1.00 97.06 244 ALA A N 1
ATOM 1774 C CA . ALA A 1 244 ? 5.579 5.827 22.143 1.00 97.06 244 ALA A CA 1
ATOM 1775 C C . ALA A 1 244 ? 5.210 4.522 22.862 1.00 97.06 244 ALA A C 1
ATOM 1777 O O . ALA A 1 244 ? 6.075 3.930 23.500 1.00 97.06 244 ALA A O 1
ATOM 1778 N N . ASP A 1 245 ? 3.959 4.063 22.748 1.00 97.12 245 ASP A N 1
ATOM 1779 C CA . ASP A 1 245 ? 3.451 2.985 23.599 1.00 97.12 245 ASP A CA 1
ATOM 1780 C C . ASP A 1 245 ? 2.585 1.970 22.832 1.00 97.12 245 ASP A C 1
ATOM 1782 O O . ASP A 1 245 ? 1.592 2.302 22.179 1.00 97.12 245 ASP A O 1
ATOM 1786 N N . GLU A 1 246 ? 2.967 0.694 22.912 1.00 96.00 246 GLU A N 1
ATOM 1787 C CA . GLU A 1 246 ? 2.195 -0.409 22.344 1.00 96.00 246 GLU A CA 1
ATOM 1788 C C . GLU A 1 246 ? 0.868 -0.645 23.056 1.00 96.00 246 GLU A C 1
ATOM 1790 O O . GLU A 1 246 ? -0.125 -0.935 22.383 1.00 96.00 246 GLU A O 1
ATOM 1795 N N . ALA A 1 247 ? 0.823 -0.474 24.377 1.00 97.69 247 ALA A N 1
ATOM 1796 C CA . ALA A 1 247 ? -0.396 -0.618 25.157 1.00 97.69 247 ALA A CA 1
ATOM 1797 C C . ALA A 1 247 ? -1.430 0.434 24.740 1.00 97.69 247 ALA A C 1
ATOM 1799 O O . ALA A 1 247 ? -2.602 0.105 24.577 1.00 97.69 247 ALA A O 1
ATOM 1800 N N . VAL A 1 248 ? -0.995 1.662 24.433 1.00 98.06 248 VAL A N 1
ATOM 1801 C CA . VAL A 1 248 ? -1.864 2.709 23.866 1.00 98.06 248 VAL A CA 1
ATOM 1802 C C . VAL A 1 248 ? -2.434 2.289 22.509 1.00 98.06 248 VAL A C 1
ATOM 1804 O O . VAL A 1 248 ? -3.630 2.446 22.266 1.00 98.06 248 VAL A O 1
ATOM 1807 N N . ARG A 1 249 ? -1.621 1.703 21.618 1.00 97.69 249 ARG A N 1
ATOM 1808 C CA . ARG A 1 249 ? -2.121 1.181 20.329 1.00 97.69 249 ARG A CA 1
ATOM 1809 C C . ARG A 1 249 ? -3.100 0.024 20.524 1.00 97.69 249 ARG A C 1
ATOM 1811 O O . ARG A 1 249 ? -4.082 -0.073 19.789 1.00 97.69 249 ARG A O 1
ATOM 1818 N N . ALA A 1 250 ? -2.825 -0.862 21.479 1.00 97.25 250 ALA A N 1
ATOM 1819 C CA . ALA A 1 250 ? -3.686 -1.990 21.813 1.00 97.25 250 ALA A CA 1
ATOM 1820 C C . ALA A 1 250 ? -5.030 -1.537 22.385 1.00 97.25 250 ALA A C 1
ATOM 1822 O O . ALA A 1 250 ? -6.069 -2.033 21.952 1.00 97.25 250 ALA A O 1
ATOM 1823 N N . GLU A 1 251 ? -5.019 -0.549 23.273 1.00 98.38 251 GLU A N 1
ATOM 1824 C CA . GLU A 1 251 ? -6.236 0.023 23.834 1.00 98.38 251 GLU A CA 1
ATOM 1825 C C . GLU A 1 251 ? -7.023 0.805 22.777 1.00 98.38 251 GLU A C 1
ATOM 1827 O O . GLU A 1 251 ? -8.230 0.629 22.668 1.00 98.38 251 GLU A O 1
ATOM 1832 N N . GLY A 1 252 ? -6.361 1.567 21.899 1.00 97.75 252 GLY A N 1
ATOM 1833 C CA . GLY A 1 252 ? -7.027 2.230 20.772 1.00 97.75 252 GLY A CA 1
ATOM 1834 C C . GLY A 1 252 ? -7.722 1.241 19.825 1.00 97.75 252 GLY A C 1
ATOM 1835 O O . GLY A 1 252 ? -8.866 1.461 19.428 1.0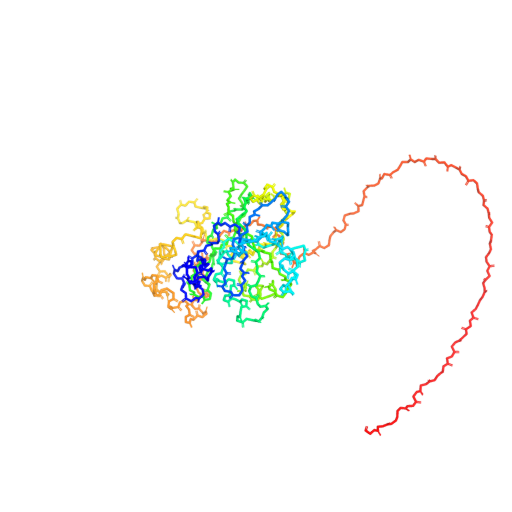0 97.75 252 GLY A O 1
ATOM 1836 N N . ARG A 1 253 ? -7.088 0.092 19.534 1.00 96.69 253 ARG A N 1
ATOM 1837 C CA . ARG A 1 253 ? -7.744 -1.030 18.828 1.00 96.69 253 ARG A CA 1
ATOM 1838 C C . ARG A 1 253 ? -8.966 -1.552 19.584 1.00 96.69 253 ARG A C 1
ATOM 1840 O O . ARG A 1 253 ? -9.981 -1.866 18.966 1.00 96.69 253 ARG A O 1
ATOM 1847 N N . ALA A 1 254 ? -8.865 -1.694 20.904 1.00 97.69 254 ALA A N 1
ATOM 1848 C CA . ALA A 1 254 ? -9.971 -2.162 21.730 1.00 97.69 254 ALA A CA 1
ATOM 1849 C C . ALA A 1 254 ? -11.139 -1.164 21.730 1.00 97.69 254 ALA A C 1
ATOM 1851 O O . ALA A 1 254 ? -12.288 -1.593 21.642 1.00 97.69 254 ALA A O 1
ATOM 1852 N N . VAL A 1 255 ? -10.859 0.145 21.733 1.00 97.56 255 VAL A N 1
ATOM 1853 C CA . VAL A 1 255 ? -11.877 1.195 21.582 1.00 97.56 255 VAL A CA 1
ATOM 1854 C C . VAL A 1 255 ? -12.640 1.020 20.269 1.00 97.56 255 VAL A C 1
ATOM 1856 O O . VAL A 1 255 ? -13.863 0.951 20.316 1.00 97.56 255 VAL A O 1
ATOM 1859 N N . PHE A 1 256 ? -11.963 0.835 19.126 1.00 96.12 256 PHE A N 1
ATOM 1860 C CA . PHE A 1 256 ? -12.653 0.599 17.844 1.00 96.12 256 PHE A CA 1
ATOM 1861 C C . PHE A 1 256 ? -13.655 -0.563 17.911 1.00 96.12 256 PHE A C 1
ATOM 1863 O O . PHE A 1 256 ? -14.748 -0.470 17.359 1.00 96.12 256 PHE A O 1
ATOM 1870 N N . ARG A 1 257 ? -13.310 -1.649 18.615 1.00 95.25 257 ARG A N 1
ATOM 1871 C CA . ARG A 1 257 ? -14.214 -2.795 18.806 1.00 95.25 257 ARG A CA 1
ATOM 1872 C C . ARG A 1 257 ? -15.385 -2.470 19.727 1.00 95.25 257 ARG A C 1
ATOM 1874 O O . ARG A 1 257 ? -16.511 -2.819 19.394 1.00 95.25 257 ARG A O 1
ATOM 1881 N N . ARG A 1 258 ? -15.136 -1.816 20.867 1.00 95.38 258 ARG A N 1
ATOM 1882 C CA . ARG A 1 258 ? -16.191 -1.457 21.835 1.00 95.38 258 ARG A CA 1
ATOM 1883 C C . ARG A 1 258 ? -17.202 -0.469 21.259 1.00 95.38 258 ARG A C 1
ATOM 1885 O O . ARG A 1 258 ? -18.375 -0.559 21.589 1.00 95.38 258 ARG A O 1
ATOM 1892 N N . GLU A 1 259 ? -16.749 0.420 20.382 1.00 93.88 259 GLU A N 1
ATOM 1893 C CA . GLU A 1 259 ? -17.586 1.393 19.668 1.00 93.88 259 GLU A CA 1
ATOM 1894 C C . GLU A 1 259 ? -18.313 0.768 18.456 1.00 93.88 259 GLU A C 1
ATOM 1896 O O . GLU A 1 259 ? -19.068 1.444 17.763 1.00 93.88 259 GLU A O 1
ATOM 1901 N N . GLY A 1 260 ? -18.091 -0.524 18.168 1.00 92.81 260 GLY A N 1
ATOM 1902 C CA . GLY A 1 260 ? -18.745 -1.229 17.062 1.00 92.81 260 GLY A CA 1
ATOM 1903 C C . GLY A 1 260 ? -18.247 -0.819 15.672 1.00 92.81 260 GLY A C 1
ATOM 1904 O O . GLY A 1 260 ? -18.950 -1.017 14.687 1.00 92.81 260 GLY A O 1
ATOM 1905 N N . TRP A 1 261 ? -17.043 -0.254 15.562 1.00 94.94 261 TRP A N 1
ATOM 1906 C CA . TRP A 1 261 ? -16.506 0.280 14.304 1.00 94.94 261 TRP A CA 1
ATOM 1907 C C . TRP A 1 261 ? -15.747 -0.750 13.465 1.00 94.94 261 TRP A C 1
ATOM 1909 O O . TRP A 1 261 ? -14.983 -0.359 12.590 1.00 94.94 261 TRP A O 1
ATOM 1919 N N . VAL A 1 262 ? -15.887 -2.050 13.725 1.00 96.00 262 VAL A N 1
ATOM 1920 C CA . VAL A 1 262 ? -15.104 -3.083 13.030 1.00 96.00 262 VAL A CA 1
ATOM 1921 C C . VAL A 1 262 ? -15.993 -3.900 12.109 1.00 96.00 262 VAL A C 1
ATOM 1923 O O . VAL A 1 262 ? -16.913 -4.575 12.562 1.00 96.00 262 VAL A O 1
ATOM 1926 N N . LEU A 1 263 ? -15.669 -3.869 10.819 1.00 95.50 263 LEU A N 1
ATOM 1927 C CA . LEU A 1 263 ? -16.306 -4.668 9.781 1.00 95.50 263 LEU A CA 1
ATOM 1928 C C . LEU A 1 263 ? -15.365 -5.787 9.311 1.00 95.50 263 LEU A C 1
ATOM 1930 O O . LEU A 1 263 ? -14.139 -5.604 9.296 1.00 95.50 263 LEU A O 1
ATOM 1934 N N . PRO A 1 264 ? -15.917 -6.942 8.901 1.00 93.94 264 PRO A N 1
ATOM 1935 C CA . PRO A 1 264 ? -15.137 -7.974 8.238 1.00 93.94 264 PRO A CA 1
ATOM 1936 C C . PRO A 1 264 ? -14.655 -7.487 6.867 1.00 93.94 264 PRO A C 1
ATOM 1938 O O . PRO A 1 264 ? -15.260 -6.623 6.240 1.00 93.94 264 PRO A O 1
ATOM 1941 N N . GLU A 1 265 ? -13.556 -8.071 6.402 1.00 90.94 265 GLU A N 1
ATOM 1942 C CA . GLU A 1 265 ? -12.909 -7.688 5.146 1.00 90.94 265 GLU A CA 1
ATOM 1943 C C . GLU A 1 265 ? -13.383 -8.530 3.943 1.00 90.94 265 GLU A C 1
ATOM 1945 O O . GLU A 1 265 ? -13.514 -7.998 2.849 1.00 90.94 265 GLU A O 1
ATOM 1950 N N . GLY A 1 266 ? -13.748 -9.803 4.143 1.00 90.00 266 GLY A N 1
ATOM 1951 C CA . GLY A 1 266 ? -14.426 -10.624 3.130 1.00 90.00 266 GLY A CA 1
ATOM 1952 C C . GLY A 1 266 ? -13.560 -11.187 1.989 1.00 90.00 266 GLY A C 1
ATOM 1953 O O . GLY A 1 266 ? -14.127 -11.654 1.005 1.00 90.00 266 GLY A O 1
ATOM 1954 N N . LEU A 1 267 ? -12.226 -11.160 2.083 1.00 91.62 267 LEU A N 1
ATOM 1955 C CA . LEU A 1 267 ? -11.294 -11.713 1.088 1.00 91.62 267 LEU A CA 1
ATOM 1956 C C . LEU A 1 267 ? -10.910 -13.173 1.412 1.00 91.62 267 LEU A C 1
ATOM 1958 O O . LEU A 1 267 ? -11.201 -13.672 2.505 1.00 91.62 267 LEU A O 1
ATOM 1962 N N . PRO A 1 268 ? -10.254 -13.889 0.471 1.00 84.25 268 PRO A N 1
ATOM 1963 C CA . PRO A 1 268 ? -9.868 -15.284 0.665 1.00 84.25 268 PRO A CA 1
ATOM 1964 C C . PRO A 1 268 ? -9.062 -15.536 1.953 1.00 84.25 268 PRO A C 1
ATOM 1966 O O . PRO A 1 268 ? -8.345 -14.647 2.434 1.00 84.25 268 PRO A O 1
ATOM 1969 N N . PRO A 1 269 ? -9.145 -16.755 2.521 1.00 77.06 269 PRO A N 1
ATOM 1970 C CA . PRO A 1 269 ? -8.354 -17.128 3.687 1.00 77.06 269 PRO A CA 1
ATOM 1971 C C . PRO A 1 269 ? -6.847 -17.123 3.372 1.00 77.06 269 PRO A C 1
ATOM 1973 O O . PRO A 1 269 ? -6.432 -17.363 2.241 1.00 77.06 269 PRO A O 1
ATOM 1976 N N . GLY A 1 270 ? -6.032 -16.842 4.398 1.00 67.56 270 GLY A N 1
ATOM 1977 C CA . GLY A 1 270 ? -4.562 -16.860 4.349 1.00 67.56 270 GLY A CA 1
ATOM 1978 C C . GLY A 1 270 ? -3.969 -18.164 3.814 1.00 67.56 270 GLY A C 1
ATOM 1979 O O . GLY A 1 270 ? -4.565 -19.234 3.961 1.00 67.56 270 GLY A O 1
ATOM 1980 N N . GLU A 1 271 ? -2.750 -18.091 3.280 1.00 62.34 271 GLU A N 1
ATOM 1981 C CA . GLU A 1 271 ? -1.921 -19.277 3.044 1.00 62.34 271 GLU A CA 1
ATOM 1982 C C . GLU A 1 271 ? -1.561 -19.896 4.409 1.00 62.34 271 GLU A C 1
ATOM 1984 O O . GLU A 1 271 ? -0.667 -19.433 5.111 1.00 62.34 271 GLU A O 1
ATOM 1989 N N . GLY A 1 272 ? -2.361 -20.874 4.849 1.00 46.97 272 GLY A N 1
ATOM 1990 C CA . GLY A 1 272 ? -2.251 -21.489 6.180 1.00 46.97 272 GLY A CA 1
ATOM 1991 C C . GLY A 1 272 ? -3.494 -22.230 6.691 1.00 46.97 272 GLY A C 1
ATOM 1992 O O . GLY A 1 272 ? -3.478 -22.743 7.805 1.00 46.97 272 GLY A O 1
ATOM 1993 N N . GLY A 1 273 ? -4.569 -22.314 5.899 1.00 34.72 273 GLY A N 1
ATOM 1994 C CA . GLY A 1 273 ? -5.801 -23.022 6.257 1.00 34.72 273 GLY A CA 1
ATOM 1995 C C . GLY A 1 273 ? -6.217 -24.089 5.248 1.00 34.72 273 GLY A C 1
ATOM 1996 O O . GLY A 1 273 ? -7.358 -24.077 4.798 1.00 34.72 273 GLY A O 1
ATOM 1997 N N . SER A 1 274 ? -5.332 -25.018 4.878 1.00 35.28 274 SER A N 1
ATOM 1998 C CA . SER A 1 274 ? -5.739 -26.245 4.180 1.00 35.28 274 SER A CA 1
ATOM 1999 C C . SER A 1 274 ? -6.357 -27.239 5.173 1.00 35.28 274 SER A C 1
ATOM 2001 O O . SER A 1 274 ? -5.773 -28.252 5.548 1.00 35.28 274 SER A O 1
ATOM 2003 N N . GLY A 1 275 ? -7.590 -26.957 5.596 1.00 33.06 275 GLY A N 1
ATOM 2004 C CA . GLY A 1 275 ? -8.492 -27.999 6.078 1.00 33.06 275 GLY A CA 1
ATOM 2005 C C . GLY A 1 275 ? -8.822 -28.912 4.901 1.00 33.06 275 GLY A C 1
ATOM 2006 O O . GLY A 1 275 ? -9.571 -28.525 4.007 1.00 33.06 275 GLY A O 1
ATOM 2007 N N . GLY A 1 276 ? -8.197 -30.087 4.867 1.00 40.75 276 GLY A N 1
ATOM 2008 C CA . GLY A 1 276 ? -8.297 -31.031 3.763 1.00 40.75 276 GLY A CA 1
ATOM 2009 C C . GLY A 1 276 ? -9.736 -31.398 3.412 1.00 40.75 276 GLY A C 1
ATOM 2010 O O . GLY A 1 276 ? -10.494 -31.857 4.261 1.00 40.75 276 GLY A O 1
ATOM 2011 N N . ARG A 1 277 ? -10.066 -31.257 2.128 1.00 31.55 277 ARG A N 1
ATOM 2012 C CA . ARG A 1 277 ? -10.966 -32.154 1.398 1.00 31.55 277 ARG A CA 1
ATOM 2013 C C . ARG A 1 277 ? -10.427 -32.282 -0.019 1.00 31.55 277 ARG A C 1
ATOM 2015 O O . ARG A 1 277 ? -10.702 -31.455 -0.881 1.00 31.55 277 ARG A O 1
ATOM 2022 N N . THR A 1 278 ? -9.637 -33.324 -0.245 1.00 35.47 278 THR A N 1
ATOM 2023 C CA . THR A 1 278 ? -9.523 -33.935 -1.568 1.00 35.47 278 THR A CA 1
ATOM 2024 C C . THR A 1 278 ? -10.914 -34.451 -1.922 1.00 35.47 278 THR A C 1
ATOM 2026 O O . THR A 1 278 ? -11.349 -35.478 -1.408 1.00 35.47 278 THR A O 1
ATOM 2029 N N . GLY A 1 279 ? -11.656 -33.667 -2.701 1.00 32.19 279 GLY A N 1
ATOM 2030 C CA . GLY A 1 279 ? -12.894 -34.110 -3.322 1.00 32.19 279 GLY A CA 1
ATOM 2031 C C . GLY A 1 279 ? -12.554 -35.075 -4.447 1.00 32.19 279 GLY A C 1
ATOM 2032 O O . GLY A 1 279 ? -11.891 -34.694 -5.411 1.00 32.19 279 GLY A O 1
ATOM 2033 N N . ASP A 1 280 ? -12.977 -36.318 -4.263 1.00 33.56 280 ASP A N 1
ATOM 2034 C CA . ASP A 1 280 ? -12.971 -37.380 -5.256 1.00 33.56 280 ASP A CA 1
ATOM 2035 C C . ASP A 1 280 ? -13.546 -36.943 -6.609 1.00 33.56 280 ASP A C 1
ATOM 2037 O O . ASP A 1 280 ? -14.482 -36.146 -6.712 1.00 33.56 280 ASP A O 1
ATOM 2041 N N . ARG A 1 281 ? -12.966 -37.532 -7.655 1.00 35.12 281 ARG A N 1
ATOM 2042 C CA . ARG A 1 281 ? -13.410 -37.462 -9.050 1.00 35.12 281 ARG A CA 1
ATOM 2043 C C . ARG A 1 281 ? -14.819 -38.051 -9.223 1.00 35.12 281 ARG A C 1
ATOM 2045 O O . ARG A 1 281 ? -15.132 -39.068 -8.612 1.00 35.12 281 ARG A O 1
ATOM 2052 N N . PRO A 1 282 ? -15.551 -37.592 -10.243 1.00 34.84 282 PRO A N 1
ATOM 2053 C CA . PRO A 1 282 ? -16.237 -38.469 -11.187 1.00 34.84 282 PRO A CA 1
ATOM 2054 C C . PRO A 1 282 ? -15.479 -38.386 -12.528 1.00 34.84 282 PRO A C 1
ATOM 2056 O O . PRO A 1 282 ? -15.133 -37.303 -12.977 1.00 34.84 282 PRO A O 1
ATOM 2059 N N . GLY A 1 283 ? -15.056 -39.458 -13.190 1.00 29.45 283 GLY A N 1
ATOM 2060 C CA . GLY A 1 283 ? -15.773 -40.706 -13.410 1.00 29.45 283 GLY A CA 1
ATOM 2061 C C . GLY A 1 283 ? -16.207 -40.754 -14.877 1.00 29.45 283 GLY A C 1
ATOM 2062 O O . GLY A 1 283 ? -17.396 -40.850 -15.139 1.00 29.45 283 GLY A O 1
ATOM 2063 N N . ASP A 1 284 ? -15.256 -40.639 -15.812 1.00 32.28 284 ASP A N 1
ATOM 2064 C CA . ASP A 1 284 ? -15.501 -40.820 -17.246 1.00 32.28 284 ASP A CA 1
ATOM 2065 C C . ASP A 1 284 ? -14.879 -42.143 -17.692 1.00 32.28 284 ASP A C 1
ATOM 2067 O O . ASP A 1 284 ? -13.657 -42.261 -17.780 1.00 32.28 284 ASP A O 1
ATOM 2071 N N . GLN A 1 285 ? -15.731 -43.137 -17.948 1.00 35.53 285 GLN A N 1
ATOM 2072 C CA . GLN A 1 285 ? -15.660 -44.026 -19.114 1.00 35.53 285 GLN A CA 1
ATOM 2073 C C . GLN A 1 285 ? -16.911 -44.917 -19.168 1.00 35.53 285 GLN A C 1
ATOM 2075 O O . GLN A 1 285 ? -17.438 -45.326 -18.133 1.00 35.53 285 GLN A O 1
ATOM 2080 N N . PRO A 1 286 ? -17.370 -45.261 -20.382 1.00 37.22 286 PRO A N 1
ATOM 2081 C CA . PRO A 1 286 ? -17.136 -46.644 -20.783 1.00 37.22 286 PRO A CA 1
ATOM 2082 C C . PRO A 1 286 ? -16.691 -46.768 -22.245 1.00 37.22 286 PRO A C 1
ATOM 2084 O O . PRO A 1 286 ? -17.311 -46.237 -23.163 1.00 37.22 286 PRO A O 1
ATOM 2087 N N . GLY A 1 287 ? -15.622 -47.532 -22.453 1.00 32.38 287 GLY A N 1
ATOM 2088 C CA . GLY A 1 287 ? -15.196 -48.033 -23.753 1.00 32.38 287 GLY A CA 1
ATOM 2089 C C . GLY A 1 287 ? -14.855 -49.509 -23.615 1.00 32.38 287 GLY A C 1
ATOM 2090 O O . GLY A 1 287 ? -13.749 -49.857 -23.219 1.00 32.38 287 GLY A O 1
ATOM 2091 N N . ASP A 1 288 ? -15.847 -50.344 -23.894 1.00 35.09 288 ASP A N 1
ATOM 2092 C CA . ASP A 1 288 ? -15.769 -51.798 -23.989 1.00 35.09 288 ASP A CA 1
ATOM 2093 C C . ASP A 1 288 ? -14.740 -52.227 -25.049 1.00 35.09 288 ASP A C 1
ATOM 2095 O O . ASP A 1 288 ? -14.760 -51.711 -26.171 1.00 35.09 288 ASP A O 1
ATOM 2099 N N . ARG A 1 289 ? -13.846 -53.158 -24.690 1.00 36.44 289 ARG A N 1
ATOM 2100 C CA . ARG A 1 289 ? -13.187 -54.093 -25.615 1.00 36.44 289 ARG A CA 1
ATOM 2101 C C . ARG A 1 289 ? -12.492 -55.214 -24.845 1.00 36.44 289 ARG A C 1
ATOM 2103 O O . ARG A 1 289 ? -11.434 -55.050 -24.244 1.00 36.44 289 ARG A O 1
ATOM 2110 N N . THR A 1 290 ? -13.125 -56.372 -24.937 1.00 34.97 290 THR A N 1
ATOM 2111 C CA . THR A 1 290 ? -12.631 -57.725 -24.679 1.00 34.97 290 THR A CA 1
ATOM 2112 C C . THR A 1 290 ? -11.302 -58.038 -25.378 1.00 34.97 290 THR A C 1
ATOM 2114 O O . THR A 1 290 ? -11.134 -57.718 -26.556 1.00 34.97 290 THR A O 1
ATOM 2117 N N . GLY A 1 291 ? -10.410 -58.749 -24.683 1.00 33.47 291 GLY A N 1
ATOM 2118 C CA . GLY A 1 291 ? -9.183 -59.324 -25.239 1.00 33.47 291 GLY A CA 1
ATOM 2119 C C . GLY A 1 291 ? -8.528 -60.314 -24.270 1.00 33.47 291 GLY A C 1
ATOM 2120 O O . GLY A 1 291 ? -8.071 -59.935 -23.200 1.00 33.47 291 GLY A O 1
ATOM 2121 N N . ASP A 1 292 ? -8.553 -61.580 -24.666 1.00 34.09 292 ASP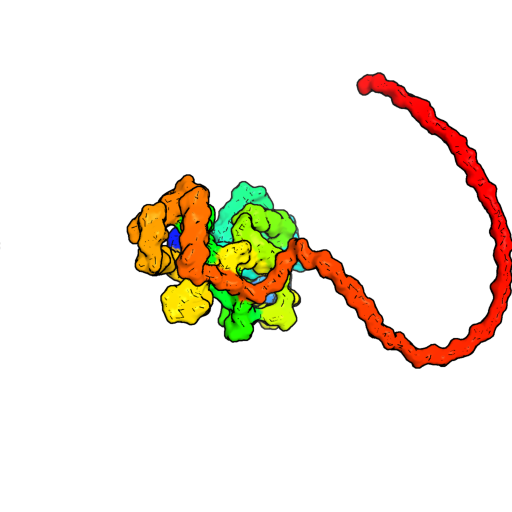 A N 1
ATOM 2122 C CA . ASP A 1 292 ? -8.194 -62.825 -23.985 1.00 34.09 292 ASP A CA 1
ATOM 2123 C C . ASP A 1 292 ? -6.813 -62.979 -23.291 1.00 34.09 292 ASP A C 1
ATOM 2125 O O . ASP A 1 292 ? -5.774 -62.594 -23.810 1.00 34.09 292 ASP A O 1
ATOM 2129 N N . ARG A 1 293 ? -6.871 -63.725 -22.170 1.00 34.53 293 ARG A N 1
ATOM 2130 C CA . ARG A 1 293 ? -6.076 -64.911 -21.741 1.00 34.53 293 ARG A CA 1
ATOM 2131 C C . ARG A 1 293 ? -4.536 -64.883 -21.556 1.00 34.53 293 ARG A C 1
ATOM 2133 O O . ARG A 1 293 ? -3.775 -64.923 -22.511 1.00 34.53 293 ARG A O 1
ATOM 2140 N N . ALA A 1 294 ? -4.188 -65.187 -20.294 1.00 32.56 294 ALA A N 1
ATOM 2141 C CA . ALA A 1 294 ? -3.465 -66.380 -19.793 1.00 32.56 294 ALA A CA 1
ATOM 2142 C C . ALA A 1 294 ? -1.934 -66.370 -19.560 1.00 32.56 294 ALA A C 1
ATOM 2144 O O . ALA A 1 294 ? -1.147 -66.047 -20.441 1.00 32.56 294 ALA A O 1
ATOM 2145 N N . GLY A 1 295 ? -1.584 -66.916 -18.377 1.00 32.47 295 GLY A N 1
ATOM 2146 C CA . GLY A 1 295 ? -0.313 -67.558 -17.996 1.00 32.47 295 GLY A CA 1
ATOM 2147 C C . GLY A 1 295 ? 0.701 -66.658 -17.280 1.00 32.47 295 GLY A C 1
ATOM 2148 O O . GLY A 1 295 ? 0.892 -65.522 -17.683 1.00 32.47 295 GLY A O 1
ATOM 2149 N N . ASP A 1 296 ? 1.474 -67.071 -16.277 1.00 36.94 296 ASP A N 1
ATOM 2150 C CA . ASP A 1 296 ? 1.456 -68.154 -15.282 1.00 36.94 296 ASP A CA 1
ATOM 2151 C C . ASP A 1 296 ? 2.721 -67.924 -14.407 1.00 36.94 296 ASP A C 1
ATOM 2153 O O . ASP A 1 296 ? 3.742 -67.512 -14.950 1.00 36.94 296 ASP A O 1
ATOM 2157 N N . GLN A 1 297 ? 2.631 -68.207 -13.096 1.00 38.62 297 GLN A N 1
ATOM 2158 C CA . GLN A 1 297 ? 3.689 -68.644 -12.136 1.00 38.62 297 GLN A CA 1
ATOM 2159 C C . GLN A 1 297 ? 4.974 -67.783 -11.929 1.00 38.62 297 GLN A C 1
ATOM 2161 O O . GLN A 1 297 ? 5.646 -67.396 -12.871 1.00 38.62 297 GLN A O 1
ATOM 2166 N N . ALA A 1 298 ? 5.360 -67.323 -10.724 1.00 34.66 298 ALA A N 1
ATOM 2167 C CA . ALA A 1 298 ? 5.711 -67.954 -9.427 1.00 34.66 298 ALA A CA 1
ATOM 2168 C C . ALA A 1 298 ? 7.171 -68.479 -9.310 1.00 34.66 298 ALA A C 1
ATOM 2170 O O . ALA A 1 298 ? 7.617 -69.268 -10.134 1.00 34.66 298 ALA A O 1
ATOM 2171 N N . GLY A 1 299 ? 7.869 -68.059 -8.236 1.00 33.09 299 GLY A N 1
ATOM 2172 C CA . GLY A 1 299 ? 9.171 -68.560 -7.732 1.00 33.09 299 GLY A CA 1
ATOM 2173 C C . GLY A 1 299 ? 9.991 -67.440 -7.050 1.00 33.09 299 GLY A C 1
ATOM 2174 O O . GLY A 1 299 ? 10.397 -66.507 -7.733 1.00 33.09 299 GLY A O 1
ATOM 2175 N N . ASP A 1 300 ? 10.005 -67.319 -5.711 1.00 36.16 300 ASP A N 1
ATOM 2176 C CA . ASP A 1 300 ? 10.964 -67.915 -4.734 1.00 36.16 300 ASP A CA 1
ATOM 2177 C C . ASP A 1 300 ? 12.415 -67.388 -4.895 1.00 36.16 300 ASP A C 1
ATOM 2179 O O . ASP A 1 300 ? 12.925 -67.365 -6.004 1.00 36.16 300 ASP A O 1
ATOM 2183 N N . GLN A 1 301 ? 13.222 -66.989 -3.897 1.00 48.22 301 GLN A N 1
ATOM 2184 C CA . GLN A 1 301 ? 13.168 -66.898 -2.426 1.00 48.22 301 GLN A CA 1
ATOM 2185 C C . GLN A 1 301 ? 14.439 -66.098 -1.936 1.00 48.22 301 GLN A C 1
ATOM 2187 O O . GLN A 1 301 ? 15.134 -65.536 -2.785 1.00 48.22 301 GLN A O 1
ATOM 2192 N N . PRO A 1 302 ? 14.750 -65.960 -0.619 1.00 50.50 302 PRO A N 1
ATOM 2193 C CA . PRO A 1 302 ? 15.471 -64.825 -0.009 1.00 50.50 302 PRO A CA 1
ATOM 2194 C C . PRO A 1 302 ? 16.978 -65.047 0.260 1.00 50.50 302 PRO A C 1
ATOM 2196 O O . PRO A 1 302 ? 17.493 -66.152 0.125 1.00 50.50 302 PRO A O 1
ATOM 2199 N N . GLY A 1 303 ? 17.675 -63.997 0.723 1.00 35.50 303 GLY A N 1
ATOM 2200 C CA . GLY A 1 303 ? 19.053 -64.071 1.228 1.00 35.50 303 GLY A CA 1
ATOM 2201 C C . GLY A 1 303 ? 19.337 -63.057 2.346 1.00 35.50 303 GLY A C 1
ATOM 2202 O O . GLY A 1 303 ? 19.003 -61.880 2.232 1.00 35.50 303 GLY A O 1
ATOM 2203 N N . ASP A 1 304 ? 19.919 -63.568 3.427 1.00 38.34 304 ASP A N 1
ATOM 2204 C CA . ASP A 1 304 ? 20.108 -63.000 4.766 1.00 38.34 304 ASP A CA 1
ATOM 2205 C C . ASP A 1 304 ? 21.077 -61.801 4.918 1.00 38.34 304 ASP A C 1
ATOM 2207 O O . ASP A 1 304 ? 21.970 -61.559 4.110 1.00 38.34 304 ASP A O 1
ATOM 2211 N N . ARG A 1 305 ? 20.905 -61.082 6.045 1.00 38.75 305 ARG A N 1
ATOM 2212 C CA . ARG A 1 305 ? 21.840 -60.105 6.671 1.00 38.75 305 ARG A CA 1
ATOM 2213 C C . ARG A 1 305 ? 22.999 -60.846 7.410 1.00 38.75 305 ARG A C 1
ATOM 2215 O O . ARG A 1 305 ? 23.059 -62.063 7.282 1.00 38.75 305 ARG A O 1
ATOM 2222 N N . PRO A 1 306 ? 23.790 -60.262 8.357 1.00 58.34 306 PRO A N 1
ATOM 2223 C CA . PRO A 1 306 ? 24.221 -58.879 8.676 1.00 58.34 306 PRO A CA 1
ATOM 2224 C C . PRO A 1 306 ? 25.764 -58.782 8.939 1.00 58.34 306 PRO A C 1
ATOM 2226 O O . PRO A 1 306 ? 26.495 -59.723 8.656 1.00 58.34 306 PRO A O 1
ATOM 2229 N N . HIS A 1 307 ? 26.205 -57.677 9.581 1.00 36.94 307 HIS A N 1
ATOM 2230 C CA . HIS A 1 307 ? 27.494 -57.372 10.264 1.00 36.94 307 HIS A CA 1
ATOM 2231 C C . HIS A 1 307 ? 28.380 -56.352 9.515 1.00 36.94 307 HIS A C 1
ATOM 2233 O O . HIS A 1 307 ? 28.519 -56.433 8.309 1.00 36.94 307 HIS A O 1
ATOM 2239 N N . GLN A 1 308 ? 29.005 -55.340 10.129 1.00 40.41 308 GLN A N 1
ATOM 2240 C CA . GLN A 1 308 ? 29.338 -55.071 11.532 1.00 40.41 308 GLN A CA 1
ATOM 2241 C C . GLN A 1 308 ? 29.688 -53.575 11.713 1.00 40.41 308 GLN A C 1
ATOM 2243 O O . GLN A 1 308 ? 29.977 -52.870 10.749 1.00 40.41 308 GLN A O 1
ATOM 2248 N N . ALA A 1 309 ? 29.650 -53.107 12.959 1.00 37.50 309 ALA A N 1
ATOM 2249 C CA . ALA A 1 309 ? 29.839 -51.722 13.375 1.00 37.50 309 ALA A CA 1
ATOM 2250 C C . ALA A 1 309 ? 31.255 -51.436 13.925 1.00 37.50 309 ALA A C 1
ATOM 2252 O O . ALA A 1 309 ? 31.778 -52.269 14.657 1.00 37.50 309 ALA A O 1
ATOM 2253 N N . LEU A 1 310 ? 31.727 -50.193 13.688 1.00 42.22 310 LEU A N 1
ATOM 2254 C CA . LEU A 1 310 ? 32.607 -49.334 14.530 1.00 42.22 310 LEU A CA 1
ATOM 2255 C C . LEU A 1 310 ? 34.071 -49.794 14.795 1.00 42.22 310 LEU A C 1
ATOM 2257 O O . LEU A 1 310 ? 34.368 -50.965 14.592 1.00 42.22 310 LEU A O 1
ATOM 2261 N N . PRO A 1 311 ? 35.000 -48.930 15.298 1.00 58.25 311 PRO A N 1
ATOM 2262 C CA . PRO A 1 311 ? 34.879 -47.517 15.713 1.00 58.25 311 PRO A CA 1
ATOM 2263 C C . PRO A 1 311 ? 35.979 -46.546 15.191 1.00 58.25 311 PRO A C 1
ATOM 2265 O O . PRO A 1 311 ? 37.037 -46.927 14.703 1.00 58.25 311 PRO A O 1
ATOM 2268 N N . THR A 1 312 ? 35.732 -45.248 15.403 1.00 46.28 312 THR A N 1
ATOM 2269 C CA . THR A 1 312 ? 36.714 -44.141 15.475 1.00 46.28 312 THR A CA 1
ATOM 2270 C C . THR A 1 312 ? 37.708 -44.285 16.638 1.00 46.28 312 THR A C 1
ATOM 2272 O O . THR A 1 312 ? 37.347 -44.849 17.674 1.00 46.28 312 THR A O 1
ATOM 2275 N N . PRO A 1 313 ? 38.856 -43.584 16.577 1.00 58.00 313 PRO A N 1
ATOM 2276 C CA . PRO A 1 313 ? 39.162 -42.658 17.670 1.00 58.00 313 PRO A CA 1
ATOM 2277 C C . PRO A 1 313 ? 39.686 -41.282 17.223 1.00 58.00 313 PRO A C 1
ATOM 2279 O O . PRO A 1 313 ? 40.084 -41.055 16.085 1.00 58.00 313 PRO A O 1
ATOM 2282 N N . ARG A 1 314 ? 39.612 -40.373 18.198 1.00 52.12 314 ARG A N 1
ATOM 2283 C CA . ARG A 1 314 ? 39.823 -38.922 18.187 1.00 52.12 314 ARG A CA 1
ATOM 2284 C C . ARG A 1 314 ? 41.271 -38.482 17.938 1.00 52.12 314 ARG A C 1
ATOM 2286 O O . ARG A 1 314 ? 42.200 -39.133 18.411 1.00 52.12 314 ARG A O 1
ATOM 2293 N N . SER A 1 315 ? 41.421 -37.273 17.401 1.00 54.00 315 SER A N 1
ATOM 2294 C CA . SER A 1 315 ? 42.182 -36.153 17.990 1.00 54.00 315 SER A CA 1
ATOM 2295 C C . SER A 1 315 ? 41.598 -34.845 17.470 1.00 54.00 315 SER A C 1
ATOM 2297 O O . SER A 1 315 ? 41.230 -34.830 16.275 1.00 54.00 315 SER A O 1
#

Organism: NCBI:txid2720021

Radius of gyration: 26.68 Å; chains: 1; bounding box: 65×85×54 Å